Protein AF-A0A529NSW8-F1 (afdb_monomer)

Structure (mmCIF, N/CA/C/O backbone):
data_AF-A0A529NSW8-F1
#
_entry.id   AF-A0A529NSW8-F1
#
loop_
_atom_site.group_PDB
_atom_site.id
_atom_site.type_symbol
_atom_site.label_atom_id
_atom_site.label_alt_id
_atom_site.label_comp_id
_atom_site.label_asym_id
_atom_site.label_entity_id
_atom_site.label_seq_id
_atom_site.pdbx_PDB_ins_code
_atom_site.Cartn_x
_atom_site.Cartn_y
_atom_site.Cartn_z
_atom_site.occupancy
_atom_site.B_iso_or_equiv
_atom_site.auth_seq_id
_atom_site.auth_comp_id
_atom_site.auth_asym_id
_atom_site.auth_atom_id
_atom_site.pdbx_PDB_model_num
ATOM 1 N N . SER A 1 1 ? 50.554 3.401 -22.859 1.00 67.50 1 SER A N 1
ATOM 2 C CA . SER A 1 1 ? 49.250 4.038 -23.105 1.00 67.50 1 SER A CA 1
ATOM 3 C C . SER A 1 1 ? 48.224 3.257 -22.314 1.00 67.50 1 SER A C 1
ATOM 5 O O . SER A 1 1 ? 48.151 2.052 -22.521 1.00 67.50 1 SER A O 1
ATOM 7 N N . THR A 1 2 ? 47.546 3.874 -21.348 1.00 73.12 2 THR A N 1
ATOM 8 C CA . THR A 1 2 ? 46.488 3.205 -20.575 1.00 73.12 2 THR A CA 1
ATOM 9 C C . THR A 1 2 ? 45.179 3.415 -21.320 1.00 73.12 2 THR A C 1
ATOM 11 O O . THR A 1 2 ? 44.749 4.555 -21.478 1.00 73.12 2 THR A O 1
ATOM 14 N N . THR A 1 3 ? 44.577 2.341 -21.819 1.00 79.50 3 THR A N 1
ATOM 15 C CA . THR A 1 3 ? 43.261 2.395 -22.465 1.00 79.50 3 THR A CA 1
ATOM 16 C C . THR A 1 3 ? 42.195 2.459 -21.376 1.00 79.50 3 THR A C 1
ATOM 18 O O . THR A 1 3 ? 42.163 1.597 -20.501 1.00 79.50 3 THR A O 1
ATOM 21 N N . ILE A 1 4 ? 41.358 3.496 -21.403 1.00 85.56 4 ILE A N 1
ATOM 22 C CA . ILE A 1 4 ? 40.185 3.617 -20.532 1.00 85.56 4 ILE A CA 1
ATOM 23 C C . ILE A 1 4 ? 38.971 3.245 -21.378 1.00 85.56 4 ILE A C 1
ATOM 25 O O . ILE A 1 4 ? 38.699 3.903 -22.381 1.00 85.56 4 ILE A O 1
ATOM 29 N N . GLU A 1 5 ? 38.263 2.194 -20.978 1.00 83.88 5 GLU A N 1
ATOM 30 C CA . GLU A 1 5 ? 36.981 1.811 -21.566 1.00 83.88 5 GLU A CA 1
ATOM 31 C C . GLU A 1 5 ? 35.847 2.386 -20.711 1.00 83.88 5 GLU A C 1
ATOM 33 O O . GLU A 1 5 ? 35.840 2.235 -19.489 1.00 83.88 5 GLU A O 1
ATOM 38 N N . SER A 1 6 ? 34.906 3.073 -21.359 1.00 86.12 6 SER A N 1
ATOM 39 C CA . SER A 1 6 ? 33.742 3.688 -20.719 1.00 86.12 6 SER A CA 1
ATOM 40 C C . SER A 1 6 ? 32.475 3.134 -21.354 1.00 86.12 6 SER A C 1
ATOM 42 O O . SER A 1 6 ? 32.303 3.217 -22.569 1.00 86.12 6 SER A O 1
ATOM 44 N N . GLU A 1 7 ? 31.569 2.612 -20.533 1.00 83.25 7 GLU A N 1
ATOM 45 C CA . GLU A 1 7 ? 30.267 2.114 -20.974 1.00 83.25 7 GLU A CA 1
ATOM 46 C C . GLU A 1 7 ? 29.165 3.115 -20.602 1.00 83.25 7 GLU A C 1
ATOM 48 O O . GLU A 1 7 ? 29.164 3.678 -19.507 1.00 83.25 7 GLU A O 1
ATOM 53 N N . ILE A 1 8 ? 28.221 3.352 -21.517 1.00 85.94 8 ILE A N 1
ATOM 54 C CA . ILE A 1 8 ? 27.090 4.265 -21.310 1.00 85.94 8 ILE A CA 1
ATOM 55 C C . ILE A 1 8 ? 25.797 3.485 -21.528 1.00 85.94 8 ILE A C 1
ATOM 57 O O . ILE A 1 8 ? 25.582 2.915 -22.596 1.00 85.94 8 ILE A O 1
ATOM 61 N N . PHE A 1 9 ? 24.916 3.497 -20.528 1.00 85.81 9 PHE A N 1
ATOM 62 C CA . PHE A 1 9 ? 23.560 2.971 -20.651 1.00 85.81 9 PHE A CA 1
ATOM 63 C C . PHE A 1 9 ? 22.586 4.104 -20.992 1.00 85.81 9 PHE A C 1
ATOM 65 O O . PHE A 1 9 ? 22.434 5.053 -20.223 1.00 85.81 9 PHE A O 1
ATOM 72 N N . ALA A 1 10 ? 21.911 3.992 -22.135 1.00 86.88 10 ALA A N 1
ATOM 73 C CA . ALA A 1 10 ? 20.883 4.925 -22.587 1.00 86.88 10 ALA A CA 1
ATOM 74 C C . ALA A 1 10 ? 19.643 4.136 -23.027 1.00 86.88 10 ALA A C 1
ATOM 76 O O . ALA A 1 10 ? 19.504 3.769 -24.191 1.00 86.88 10 ALA A O 1
ATOM 77 N N . GLY A 1 11 ? 18.757 3.836 -22.078 1.00 84.81 11 GLY A N 1
ATOM 78 C CA . GLY A 1 11 ? 17.566 3.029 -22.326 1.00 84.81 11 GLY A CA 1
ATOM 79 C C . GLY A 1 11 ? 16.475 3.232 -21.281 1.00 84.81 11 GLY A C 1
ATOM 80 O O . GLY A 1 11 ? 16.665 3.921 -20.274 1.00 84.81 11 GLY A O 1
ATOM 81 N N . ALA A 1 12 ? 15.316 2.625 -21.536 1.00 84.12 12 ALA A N 1
ATOM 82 C CA . ALA A 1 12 ? 14.235 2.547 -20.565 1.00 84.12 12 ALA A CA 1
ATOM 83 C C . ALA A 1 12 ? 14.690 1.749 -19.332 1.00 84.12 12 ALA A C 1
ATOM 85 O O . ALA A 1 12 ? 15.459 0.793 -19.434 1.00 84.12 12 ALA A O 1
ATOM 86 N N . LYS A 1 13 ? 14.212 2.143 -18.149 1.00 84.19 13 LYS A N 1
ATOM 87 C CA . LYS A 1 13 ? 14.520 1.470 -16.880 1.00 84.19 13 LYS A CA 1
ATOM 88 C C . LYS A 1 13 ? 13.700 0.189 -16.695 1.00 84.19 13 LYS A C 1
ATOM 90 O O . LYS A 1 13 ? 12.923 0.067 -15.752 1.00 84.19 13 LYS A O 1
ATOM 95 N N . GLU A 1 14 ? 13.849 -0.748 -17.618 1.00 84.75 14 GLU A N 1
ATOM 96 C CA . GLU A 1 14 ? 13.222 -2.065 -17.545 1.00 84.75 14 GLU A CA 1
ATOM 97 C C . GLU A 1 14 ? 13.987 -2.965 -16.573 1.00 84.75 14 GLU A C 1
ATOM 99 O O . GLU A 1 14 ? 15.206 -3.117 -16.668 1.00 84.75 14 GLU A O 1
ATOM 104 N N . VAL A 1 15 ? 13.266 -3.580 -15.633 1.00 84.44 15 VAL A N 1
ATOM 105 C CA . VAL A 1 15 ? 13.864 -4.402 -14.569 1.00 84.44 15 VAL A CA 1
ATOM 106 C C . VAL A 1 15 ? 14.597 -5.617 -15.145 1.00 84.44 15 VAL A C 1
ATOM 108 O O . VAL A 1 15 ? 15.698 -5.937 -14.705 1.00 84.44 15 VAL A O 1
ATOM 111 N N . SER A 1 16 ? 14.004 -6.290 -16.133 1.00 82.88 16 SER A N 1
ATOM 112 C CA . SER A 1 16 ? 14.582 -7.461 -16.807 1.00 82.88 16 SER A CA 1
ATOM 113 C C . SER A 1 16 ? 15.903 -7.118 -17.503 1.00 82.88 16 SER A C 1
ATOM 115 O O . SER A 1 16 ? 16.904 -7.801 -17.289 1.00 82.88 16 SER A O 1
ATOM 117 N N . THR A 1 17 ? 15.914 -6.027 -18.267 1.00 85.38 17 THR A N 1
ATOM 118 C CA . THR A 1 17 ? 17.072 -5.525 -19.013 1.00 85.38 17 THR A CA 1
ATOM 119 C C . THR A 1 17 ? 18.196 -5.083 -18.073 1.00 85.38 17 THR A C 1
ATOM 121 O O . THR A 1 17 ? 19.341 -5.499 -18.243 1.00 85.38 17 THR A O 1
ATOM 124 N N . ILE A 1 18 ? 17.882 -4.308 -17.030 1.00 85.88 18 ILE A N 1
ATOM 125 C CA . ILE A 1 18 ? 18.867 -3.856 -16.034 1.00 85.88 18 ILE A CA 1
ATOM 126 C C . ILE A 1 18 ? 19.488 -5.051 -15.296 1.00 85.88 18 ILE A C 1
ATOM 128 O O . ILE A 1 18 ? 20.712 -5.149 -15.210 1.00 85.88 18 ILE A O 1
ATOM 132 N N . ASN A 1 19 ? 18.675 -6.004 -14.833 1.00 85.44 19 ASN A N 1
ATOM 133 C CA . ASN A 1 19 ? 19.186 -7.193 -14.145 1.00 85.44 19 ASN A CA 1
ATOM 134 C C . ASN A 1 19 ? 20.051 -8.081 -15.061 1.00 85.44 19 ASN A C 1
ATOM 136 O O . ASN A 1 19 ? 20.984 -8.726 -14.580 1.00 85.44 19 ASN A O 1
ATOM 140 N N . ALA A 1 20 ? 19.764 -8.121 -16.368 1.00 85.88 20 ALA A N 1
ATOM 141 C CA . ALA A 1 20 ? 20.598 -8.825 -17.341 1.00 85.88 20 ALA A CA 1
ATOM 142 C C . ALA A 1 20 ? 21.975 -8.157 -17.483 1.00 85.88 20 ALA A C 1
ATOM 144 O O . ALA A 1 20 ? 22.988 -8.835 -17.342 1.00 85.88 20 ALA A O 1
ATOM 145 N N . TYR A 1 21 ? 22.032 -6.829 -17.643 1.00 86.12 21 TYR A N 1
ATOM 146 C CA . TYR A 1 21 ? 23.304 -6.093 -17.698 1.00 86.12 21 TYR A CA 1
ATOM 147 C C . TYR A 1 21 ? 24.129 -6.226 -16.413 1.00 86.12 21 TYR A C 1
ATOM 149 O O . TYR A 1 21 ? 25.340 -6.424 -16.490 1.00 86.12 21 TYR A O 1
ATOM 157 N N . GLU A 1 22 ? 23.495 -6.167 -15.238 1.00 85.94 22 GLU A N 1
ATOM 158 C CA . GLU A 1 22 ? 24.170 -6.411 -13.955 1.00 85.94 22 GLU A CA 1
ATOM 159 C C . GLU A 1 22 ? 24.864 -7.774 -13.938 1.00 85.94 22 GLU A C 1
ATOM 161 O O . GLU A 1 22 ? 26.025 -7.884 -13.536 1.00 85.94 22 GLU A O 1
ATOM 166 N N . LYS A 1 23 ? 24.164 -8.811 -14.409 1.00 85.25 23 LYS A N 1
ATOM 167 C CA . LYS A 1 23 ? 24.668 -10.183 -14.419 1.00 85.25 23 LYS A CA 1
ATOM 168 C C . LYS A 1 23 ? 25.742 -10.406 -15.484 1.00 85.25 23 LYS A C 1
ATOM 170 O O . LYS A 1 23 ? 26.754 -11.029 -15.177 1.00 85.25 23 LYS A O 1
ATOM 175 N N . ASP A 1 24 ? 25.531 -9.895 -16.693 1.00 87.12 24 ASP A N 1
ATOM 176 C CA . ASP A 1 24 ? 26.392 -10.143 -17.854 1.00 87.12 24 ASP A CA 1
ATOM 177 C C . ASP A 1 24 ? 27.673 -9.301 -17.822 1.00 87.12 24 ASP A C 1
ATOM 179 O O . ASP A 1 24 ? 28.724 -9.746 -18.280 1.00 87.12 24 ASP A O 1
ATOM 183 N N . ARG A 1 25 ? 27.598 -8.077 -17.284 1.00 83.50 25 ARG A N 1
ATOM 184 C CA . ARG A 1 25 ? 28.724 -7.130 -17.207 1.00 83.50 25 ARG A CA 1
ATOM 185 C C . ARG A 1 25 ? 29.300 -6.988 -15.797 1.00 83.50 25 ARG A C 1
ATOM 187 O O . ARG A 1 25 ? 30.221 -6.203 -15.598 1.00 83.50 25 ARG A O 1
ATOM 194 N N . HIS A 1 26 ? 28.774 -7.734 -14.820 1.00 81.88 26 HIS A N 1
ATOM 195 C CA . HIS A 1 26 ? 29.174 -7.677 -13.407 1.00 81.88 26 HIS A CA 1
ATOM 196 C C . HIS A 1 26 ? 29.152 -6.253 -12.813 1.00 81.88 26 HIS A C 1
ATOM 198 O O . HIS A 1 26 ? 29.965 -5.904 -11.952 1.00 81.88 26 HIS A O 1
ATOM 204 N N . ILE A 1 27 ? 28.207 -5.420 -13.264 1.00 82.50 27 ILE A N 1
ATOM 205 C CA . ILE A 1 27 ? 28.054 -4.040 -12.789 1.00 82.50 27 ILE A CA 1
ATOM 206 C C . ILE A 1 27 ? 27.389 -4.076 -11.417 1.00 82.50 27 ILE A C 1
ATOM 208 O O . ILE A 1 27 ? 26.227 -4.442 -11.284 1.00 82.50 27 ILE A O 1
ATOM 212 N N . ARG A 1 28 ? 28.124 -3.684 -10.378 1.00 81.69 28 ARG A N 1
ATOM 213 C CA . ARG A 1 28 ? 27.643 -3.752 -8.995 1.00 81.69 28 ARG A CA 1
ATOM 214 C C . ARG A 1 28 ? 26.445 -2.816 -8.774 1.00 81.69 28 ARG A C 1
ATOM 216 O O . ARG A 1 28 ? 26.596 -1.610 -8.961 1.00 81.69 28 ARG A O 1
ATOM 223 N N . GLN A 1 29 ? 25.329 -3.344 -8.258 1.00 81.19 29 GLN A N 1
ATOM 224 C CA . GLN A 1 29 ? 24.153 -2.563 -7.832 1.00 81.19 29 GLN A CA 1
ATOM 225 C C . GLN A 1 29 ? 23.495 -1.770 -8.972 1.00 81.19 29 GLN A C 1
ATOM 227 O O . GLN A 1 29 ? 23.011 -0.651 -8.770 1.00 81.19 29 GLN A O 1
ATOM 232 N N . PHE A 1 30 ? 23.508 -2.320 -10.185 1.00 84.31 30 PHE A N 1
ATOM 233 C CA . PHE A 1 30 ? 22.882 -1.676 -11.340 1.00 84.31 30 PHE A CA 1
ATOM 234 C C . PHE A 1 30 ? 21.349 -1.634 -11.187 1.00 84.31 30 PHE A C 1
ATOM 236 O O . PHE A 1 30 ? 20.702 -0.683 -11.630 1.00 84.31 30 PHE A O 1
ATOM 243 N N . ASP A 1 31 ? 20.773 -2.593 -10.459 1.00 81.50 31 ASP A N 1
ATOM 244 C CA . ASP A 1 31 ? 19.370 -2.630 -10.037 1.00 81.50 31 ASP A CA 1
ATOM 245 C C . ASP A 1 31 ? 18.888 -1.390 -9.248 1.00 81.50 31 ASP A C 1
ATOM 247 O O . ASP A 1 31 ? 17.691 -1.075 -9.268 1.00 81.50 31 ASP A O 1
ATOM 251 N N . LEU A 1 32 ? 19.795 -0.663 -8.580 1.00 83.50 32 LEU A N 1
ATOM 252 C CA . LEU A 1 32 ? 19.497 0.578 -7.847 1.00 83.50 32 LEU A CA 1
ATOM 253 C C . LEU A 1 32 ? 19.250 1.785 -8.764 1.00 83.50 32 LEU A C 1
ATOM 255 O O . LEU A 1 32 ? 18.827 2.840 -8.285 1.00 83.50 32 LEU A O 1
ATOM 259 N N . LEU A 1 33 ? 19.457 1.650 -10.081 1.00 84.19 33 LEU A N 1
ATOM 260 C CA . LEU A 1 33 ? 19.008 2.651 -11.058 1.00 84.19 33 LEU A CA 1
ATOM 261 C C . LEU A 1 33 ? 17.486 2.845 -11.033 1.00 84.19 33 LEU A C 1
ATOM 263 O O . LEU A 1 33 ? 16.983 3.913 -11.417 1.00 84.19 33 LEU A O 1
ATOM 267 N N . ILE A 1 34 ? 16.760 1.816 -10.597 1.00 84.88 34 ILE A N 1
ATOM 268 C CA . ILE A 1 34 ? 15.327 1.860 -10.341 1.00 84.88 34 ILE A CA 1
ATOM 269 C C . ILE A 1 34 ? 15.119 2.268 -8.885 1.00 84.88 34 ILE A C 1
ATOM 271 O O . ILE A 1 34 ? 15.608 1.628 -7.957 1.00 84.88 34 ILE A O 1
ATOM 275 N N . ASP A 1 35 ? 14.362 3.341 -8.678 1.00 86.50 35 ASP A N 1
ATOM 276 C CA . ASP A 1 35 ? 14.006 3.780 -7.335 1.00 86.50 35 ASP A CA 1
ATOM 277 C C . ASP A 1 35 ? 12.908 2.871 -6.763 1.00 86.50 35 ASP A C 1
ATOM 279 O O . ASP A 1 35 ? 11.717 3.073 -6.998 1.00 86.50 35 ASP A O 1
ATOM 283 N N . TRP A 1 36 ? 13.316 1.861 -5.995 1.00 82.94 36 TRP A N 1
ATOM 284 C CA . TRP A 1 36 ? 12.421 0.914 -5.316 1.00 82.94 36 TRP A CA 1
ATOM 285 C C . TRP A 1 36 ? 11.732 1.497 -4.065 1.00 82.94 36 TRP A C 1
ATOM 287 O O . TRP A 1 36 ? 10.861 0.844 -3.475 1.00 82.94 36 TRP A O 1
ATOM 297 N N . GLY A 1 37 ? 12.093 2.721 -3.664 1.00 86.69 37 GLY A N 1
ATOM 298 C CA . GLY A 1 37 ? 11.621 3.382 -2.450 1.00 86.69 37 GLY A CA 1
ATOM 299 C C . GLY A 1 37 ? 12.181 2.790 -1.151 1.00 86.69 37 GLY A C 1
ATOM 300 O O . GLY A 1 37 ? 12.961 1.839 -1.140 1.00 86.69 37 GLY A O 1
ATOM 301 N N . TRP A 1 38 ? 11.748 3.348 -0.015 1.00 86.00 38 TRP A N 1
ATOM 302 C CA . TRP A 1 38 ? 12.171 2.895 1.320 1.00 86.00 38 TRP A CA 1
ATOM 303 C C . TRP A 1 38 ? 11.783 1.442 1.625 1.00 86.00 38 TRP A C 1
ATOM 305 O O . TRP A 1 38 ? 12.518 0.734 2.309 1.00 86.00 38 TRP A O 1
ATOM 315 N N . PHE A 1 39 ? 10.655 0.973 1.089 1.00 89.06 39 PHE A N 1
ATOM 316 C CA . PHE A 1 39 ? 10.139 -0.381 1.308 1.00 89.06 39 PHE A CA 1
ATOM 317 C C . PHE A 1 39 ? 10.590 -1.367 0.221 1.00 89.06 39 PHE A C 1
ATOM 319 O O . PHE A 1 39 ? 9.820 -2.239 -0.178 1.00 89.06 39 PHE A O 1
ATOM 326 N N . TYR A 1 40 ? 11.833 -1.252 -0.267 1.00 86.94 40 TYR A N 1
ATOM 327 C CA . TYR A 1 40 ? 12.353 -2.073 -1.372 1.00 86.94 40 TYR A CA 1
ATOM 328 C C . TYR A 1 40 ? 12.184 -3.587 -1.146 1.00 86.94 40 TYR A C 1
ATOM 330 O O . TYR A 1 40 ? 11.959 -4.333 -2.097 1.00 86.94 40 TYR A O 1
ATOM 338 N N . PHE A 1 41 ? 12.241 -4.036 0.111 1.00 89.44 41 PHE A N 1
ATOM 339 C CA . PHE A 1 41 ? 12.061 -5.432 0.514 1.00 89.44 41 PHE A CA 1
ATOM 340 C C . PHE A 1 41 ? 10.628 -5.954 0.315 1.00 89.44 41 PHE A C 1
ATOM 342 O O . PHE A 1 41 ? 10.441 -7.161 0.226 1.00 89.44 41 PHE A O 1
ATOM 349 N N . ILE A 1 42 ? 9.627 -5.071 0.221 1.00 90.56 42 ILE A N 1
ATOM 350 C CA . ILE A 1 42 ? 8.241 -5.405 -0.155 1.00 90.56 42 ILE A CA 1
ATOM 351 C C . ILE A 1 42 ? 8.029 -5.116 -1.643 1.00 90.56 42 ILE A C 1
ATOM 353 O O . ILE A 1 42 ? 7.452 -5.935 -2.356 1.00 90.56 42 ILE A O 1
ATOM 357 N N . THR A 1 43 ? 8.528 -3.975 -2.127 1.00 90.12 43 THR A N 1
ATOM 358 C CA . THR A 1 43 ? 8.352 -3.517 -3.512 1.00 90.12 43 THR A CA 1
ATOM 359 C C . THR A 1 43 ? 8.931 -4.514 -4.521 1.00 90.12 43 THR A C 1
ATOM 361 O O . THR A 1 43 ? 8.260 -4.834 -5.499 1.00 90.12 43 THR A O 1
ATOM 364 N N . LYS A 1 44 ? 10.133 -5.062 -4.282 1.00 89.06 44 LYS A N 1
ATOM 365 C CA . LYS A 1 44 ? 10.771 -6.027 -5.197 1.00 89.06 44 LYS A CA 1
ATOM 366 C C . LYS A 1 44 ? 9.995 -7.353 -5.308 1.00 89.06 44 LYS A C 1
ATOM 368 O O . LYS A 1 44 ? 9.675 -7.732 -6.434 1.00 89.06 44 LYS A O 1
ATOM 373 N N . PRO A 1 45 ? 9.629 -8.048 -4.207 1.00 91.44 45 PRO A N 1
ATOM 374 C CA . PRO A 1 45 ? 8.771 -9.233 -4.295 1.00 91.44 45 PRO A CA 1
ATOM 375 C C . PRO A 1 45 ? 7.403 -8.952 -4.917 1.00 91.44 45 PRO A C 1
ATOM 377 O O . PRO A 1 45 ? 6.896 -9.780 -5.668 1.00 91.44 45 PRO A O 1
ATOM 380 N N . MET A 1 46 ? 6.816 -7.785 -4.633 1.00 90.69 46 MET A N 1
ATOM 381 C CA . MET A 1 46 ? 5.537 -7.380 -5.218 1.00 90.69 46 MET A CA 1
ATOM 382 C C . MET A 1 46 ? 5.639 -7.221 -6.739 1.00 90.69 46 MET A C 1
ATOM 384 O O . MET A 1 46 ? 4.790 -7.734 -7.462 1.00 90.69 46 MET A O 1
ATOM 388 N N . PHE A 1 47 ? 6.694 -6.559 -7.226 1.00 90.12 47 PHE A N 1
ATOM 389 C CA . PHE A 1 47 ? 6.974 -6.445 -8.657 1.00 90.12 47 PHE A CA 1
ATOM 390 C C . PHE A 1 47 ? 7.140 -7.823 -9.297 1.00 90.12 47 PHE A C 1
ATOM 392 O O . PHE A 1 47 ? 6.477 -8.118 -10.285 1.00 90.12 47 PHE A O 1
ATOM 399 N N . TRP A 1 48 ? 7.969 -8.684 -8.702 1.00 89.81 48 TRP A N 1
ATOM 400 C CA . TRP A 1 48 ? 8.191 -10.039 -9.208 1.00 89.81 48 TRP A CA 1
ATOM 401 C C . TRP A 1 48 ? 6.888 -10.846 -9.303 1.00 89.81 48 TRP A C 1
ATOM 403 O O . TRP A 1 48 ? 6.664 -11.548 -10.291 1.00 89.81 48 TRP A O 1
ATOM 413 N N . LEU A 1 49 ? 6.004 -10.719 -8.309 1.00 91.75 49 LEU A N 1
ATOM 414 C CA . LEU A 1 49 ? 4.698 -11.372 -8.308 1.00 91.75 49 LEU A CA 1
ATOM 415 C C . LEU A 1 49 ? 3.801 -10.848 -9.439 1.00 91.75 49 LEU A C 1
ATOM 417 O O . LEU A 1 49 ? 3.227 -11.648 -10.175 1.00 91.75 49 LEU A O 1
ATOM 421 N N . ILE A 1 50 ? 3.709 -9.526 -9.604 1.00 90.12 50 ILE A N 1
ATOM 422 C CA . ILE A 1 50 ? 2.894 -8.902 -10.657 1.00 90.12 50 ILE A CA 1
ATOM 423 C C . ILE A 1 50 ? 3.424 -9.268 -12.047 1.00 90.12 50 ILE A C 1
ATOM 425 O O . ILE A 1 50 ? 2.634 -9.678 -12.889 1.00 90.12 50 ILE A O 1
ATOM 429 N N . ASP A 1 51 ? 4.736 -9.181 -12.275 1.00 89.56 51 ASP A N 1
ATOM 430 C CA . ASP A 1 51 ? 5.386 -9.554 -13.540 1.00 89.56 51 ASP A CA 1
ATOM 431 C C . ASP A 1 51 ? 5.151 -11.037 -13.881 1.00 89.56 51 ASP A C 1
ATOM 433 O O . ASP A 1 51 ? 4.787 -11.385 -15.004 1.00 89.56 51 ASP A O 1
ATOM 437 N N . THR A 1 52 ? 5.254 -11.927 -12.889 1.00 90.62 52 THR A N 1
ATOM 438 C CA . THR A 1 52 ? 4.984 -13.362 -13.081 1.00 90.62 52 THR A CA 1
ATOM 439 C C . THR A 1 52 ? 3.519 -13.622 -13.436 1.00 90.62 52 THR A C 1
ATOM 441 O O . THR A 1 52 ? 3.225 -14.388 -14.356 1.00 90.62 52 THR A O 1
ATOM 444 N N . LEU A 1 53 ? 2.583 -12.975 -12.737 1.00 91.12 53 LEU A N 1
ATOM 445 C CA . LEU A 1 53 ? 1.152 -13.103 -13.025 1.00 91.12 53 LEU A CA 1
ATOM 446 C C . LEU A 1 53 ? 0.788 -12.461 -14.366 1.00 91.12 53 LEU A C 1
ATOM 448 O O . LEU A 1 53 ? -0.067 -12.981 -15.079 1.00 91.12 53 LEU A O 1
ATOM 452 N N . TYR A 1 54 ? 1.455 -11.375 -14.747 1.00 89.12 54 TYR A N 1
ATOM 453 C CA . TYR A 1 54 ? 1.289 -10.756 -16.054 1.00 89.12 54 TYR A CA 1
ATOM 454 C C . TYR A 1 54 ? 1.748 -11.691 -17.174 1.00 89.12 54 TYR A C 1
ATOM 456 O O . TYR A 1 54 ? 0.992 -11.910 -18.115 1.00 89.12 54 TYR A O 1
ATOM 464 N N . LYS A 1 55 ? 2.913 -12.335 -17.039 1.00 88.56 55 LYS A N 1
ATOM 465 C CA . LYS A 1 55 ? 3.384 -13.358 -17.992 1.00 88.56 55 LYS A CA 1
ATOM 466 C C . LYS A 1 55 ? 2.423 -14.542 -18.122 1.00 88.56 55 LYS A C 1
ATOM 468 O O . LYS A 1 55 ? 2.388 -15.179 -19.169 1.00 88.56 55 LYS A O 1
ATOM 473 N N . PHE A 1 56 ? 1.644 -14.828 -17.078 1.00 90.06 56 PHE A N 1
ATOM 474 C CA . PHE A 1 56 ? 0.637 -15.887 -17.084 1.00 90.06 56 PHE A CA 1
ATOM 475 C C . PHE A 1 56 ? -0.699 -15.455 -17.716 1.00 90.06 56 PHE A C 1
ATOM 477 O O . PHE A 1 56 ? -1.257 -16.193 -18.524 1.00 90.06 56 PHE A O 1
ATOM 484 N N . PHE A 1 57 ? -1.224 -14.275 -17.366 1.00 88.19 57 PHE A N 1
ATOM 485 C CA . PHE A 1 57 ? -2.542 -13.806 -17.824 1.00 88.19 57 PHE A CA 1
ATOM 486 C C . PHE A 1 57 ? -2.510 -12.962 -19.105 1.00 88.19 57 PHE A C 1
ATOM 488 O O . PHE A 1 57 ? -3.538 -12.819 -19.762 1.00 88.19 57 PHE A O 1
ATOM 495 N N . GLY A 1 58 ? -1.379 -12.333 -19.426 1.00 85.25 58 GLY A N 1
ATOM 496 C CA . GLY A 1 58 ? -1.242 -11.358 -20.513 1.00 85.25 58 GLY A CA 1
ATOM 497 C C . GLY A 1 58 ? -1.970 -10.026 -20.282 1.00 85.25 58 GLY A C 1
ATOM 498 O O . GLY A 1 58 ? -2.024 -9.195 -21.183 1.00 85.25 58 GLY A O 1
ATOM 499 N N . ASN A 1 59 ? -2.550 -9.802 -19.096 1.00 85.50 59 ASN A N 1
ATOM 500 C CA . ASN A 1 59 ? -3.268 -8.574 -18.753 1.00 85.50 59 ASN A CA 1
ATOM 501 C C . ASN A 1 59 ? -2.850 -8.076 -17.365 1.00 85.50 59 ASN A C 1
ATOM 503 O O . ASN A 1 59 ? -3.004 -8.776 -16.360 1.00 85.50 59 ASN A O 1
ATOM 507 N N . PHE A 1 60 ? -2.351 -6.842 -17.310 1.00 84.56 60 PHE A N 1
ATOM 508 C CA . PHE A 1 60 ? -1.843 -6.250 -16.078 1.00 84.56 60 PHE A CA 1
ATOM 509 C C . PHE A 1 60 ? -2.915 -6.051 -15.010 1.00 84.56 60 PHE A C 1
ATOM 511 O O . PHE A 1 60 ? -2.636 -6.258 -13.834 1.00 84.56 60 PHE A O 1
ATOM 518 N N . GLY A 1 61 ? -4.150 -5.705 -15.369 1.00 83.31 61 GLY A N 1
ATOM 519 C CA . GLY A 1 61 ? -5.186 -5.531 -14.356 1.00 83.31 61 GLY A CA 1
ATOM 520 C C . GLY A 1 61 ? -5.655 -6.856 -13.756 1.00 83.31 61 GLY A C 1
ATOM 521 O O . GLY A 1 61 ? -5.891 -6.917 -12.551 1.00 83.31 61 GLY A O 1
ATOM 522 N N . LEU A 1 62 ? -5.674 -7.950 -14.531 1.00 87.69 62 LEU A N 1
ATOM 523 C CA . LEU A 1 62 ? -5.867 -9.294 -13.964 1.00 87.69 62 LEU A CA 1
ATOM 524 C C . LEU A 1 62 ? -4.707 -9.689 -13.042 1.00 87.69 62 LEU A C 1
ATOM 526 O O . LEU A 1 62 ? -4.945 -10.242 -11.968 1.00 87.69 62 LEU A O 1
ATOM 530 N N . ALA A 1 63 ? -3.469 -9.352 -13.413 1.00 90.06 63 ALA A N 1
ATOM 531 C CA . ALA A 1 63 ? -2.300 -9.584 -12.569 1.00 90.06 63 ALA A CA 1
ATOM 532 C C . ALA A 1 63 ? -2.376 -8.799 -11.245 1.00 90.06 63 ALA A C 1
ATOM 534 O O . ALA A 1 63 ? -2.107 -9.367 -10.183 1.00 90.06 63 ALA A O 1
ATOM 535 N N . ILE A 1 64 ? -2.809 -7.531 -11.274 1.00 88.31 64 ILE A N 1
ATOM 536 C CA . ILE A 1 64 ? -3.039 -6.725 -10.064 1.00 88.31 64 ILE A CA 1
ATOM 537 C C . ILE A 1 64 ? -4.146 -7.354 -9.212 1.00 88.31 64 ILE A C 1
ATOM 539 O O . ILE A 1 64 ? -3.936 -7.572 -8.020 1.00 88.31 64 ILE A O 1
ATOM 543 N N . LEU A 1 65 ? -5.304 -7.691 -9.791 1.00 89.38 65 LEU A N 1
ATOM 544 C CA . LEU A 1 65 ? -6.406 -8.309 -9.045 1.00 89.38 65 LEU A CA 1
ATOM 545 C C . LEU A 1 65 ? -5.968 -9.619 -8.381 1.00 89.38 65 LEU A C 1
ATOM 547 O O . LEU A 1 65 ? -6.160 -9.788 -7.175 1.00 89.38 65 LEU A O 1
ATOM 551 N N . ALA A 1 66 ? -5.299 -10.503 -9.120 1.00 92.31 66 ALA A N 1
ATOM 552 C CA . ALA A 1 66 ? -4.753 -11.741 -8.573 1.00 92.31 66 ALA A CA 1
ATOM 553 C C . ALA A 1 66 ? -3.737 -11.468 -7.448 1.00 92.31 66 ALA A C 1
ATOM 555 O O . ALA A 1 66 ? -3.814 -12.085 -6.383 1.00 92.31 66 ALA A O 1
ATOM 556 N N . THR A 1 67 ? -2.856 -10.480 -7.626 1.00 91.81 67 THR A N 1
ATOM 557 C CA . THR A 1 67 ? -1.912 -10.039 -6.588 1.00 91.81 67 THR A CA 1
ATOM 558 C C . THR A 1 67 ? -2.647 -9.584 -5.329 1.00 91.81 67 THR A C 1
ATOM 560 O O . THR A 1 67 ? -2.288 -10.000 -4.228 1.00 91.81 67 THR A O 1
ATOM 563 N N . THR A 1 68 ? -3.716 -8.791 -5.456 1.00 91.50 68 THR A N 1
ATOM 564 C CA . THR A 1 68 ? -4.489 -8.337 -4.288 1.00 91.50 68 THR A CA 1
ATOM 565 C C . THR A 1 68 ? -5.140 -9.493 -3.531 1.00 91.50 68 THR A C 1
ATOM 567 O O . THR A 1 68 ? -5.144 -9.476 -2.300 1.00 91.50 68 THR A O 1
ATOM 570 N N . VAL A 1 69 ? -5.640 -10.517 -4.232 1.00 92.75 69 VAL A N 1
ATOM 571 C CA . VAL A 1 69 ? -6.217 -11.717 -3.609 1.00 92.75 69 VAL A CA 1
ATOM 572 C C . VAL A 1 69 ? -5.145 -12.497 -2.850 1.00 92.75 69 VAL A C 1
ATOM 574 O O . VAL A 1 69 ? -5.366 -12.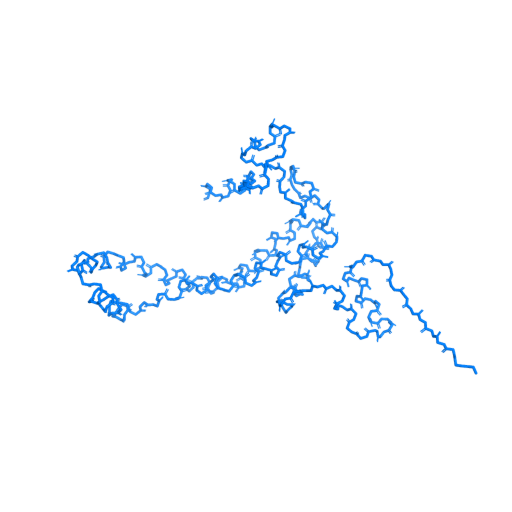851 -1.693 1.00 92.75 69 VAL A O 1
ATOM 577 N N . ILE A 1 70 ? -3.970 -12.704 -3.451 1.00 92.94 70 ILE A N 1
ATOM 578 C CA . ILE A 1 70 ? -2.840 -13.403 -2.816 1.00 92.94 70 ILE A CA 1
ATOM 579 C C . ILE A 1 70 ? -2.381 -12.656 -1.562 1.00 92.94 70 ILE A C 1
ATOM 581 O O . ILE A 1 70 ? -2.258 -13.245 -0.488 1.00 92.94 70 ILE A O 1
ATOM 585 N N . VAL A 1 71 ? -2.183 -11.343 -1.670 1.00 90.94 71 VAL A N 1
ATOM 586 C CA . VAL A 1 71 ? -1.762 -10.497 -0.549 1.00 90.94 71 VAL A CA 1
ATOM 587 C C . VAL A 1 71 ? -2.806 -10.529 0.571 1.00 90.94 71 VAL A C 1
ATOM 589 O O . VAL A 1 71 ? -2.458 -10.746 1.732 1.00 90.94 71 VAL A O 1
ATOM 592 N N . LYS A 1 72 ? -4.099 -10.396 0.244 1.00 88.62 72 LYS A N 1
ATOM 593 C CA . LYS A 1 72 ? -5.180 -10.519 1.234 1.00 88.62 72 LYS A CA 1
ATOM 594 C C . LYS A 1 72 ? -5.232 -11.904 1.872 1.00 88.62 72 LYS A C 1
ATOM 596 O O . LYS A 1 72 ? -5.496 -11.979 3.066 1.00 88.62 72 LYS A O 1
ATOM 601 N N . ALA A 1 73 ? -4.963 -12.974 1.127 1.00 92.06 73 ALA A N 1
ATOM 602 C CA . ALA A 1 73 ? -4.913 -14.330 1.667 1.00 92.06 73 ALA A CA 1
ATOM 603 C C . ALA A 1 73 ? -3.760 -14.499 2.671 1.00 92.06 73 ALA A C 1
ATOM 605 O O . ALA A 1 73 ? -3.966 -15.051 3.751 1.00 92.06 73 ALA A O 1
ATOM 606 N N . ILE A 1 74 ? -2.578 -13.949 2.374 1.00 90.81 74 ILE A N 1
ATOM 607 C CA . ILE A 1 74 ? -1.426 -13.949 3.293 1.00 90.81 74 ILE A CA 1
ATOM 608 C C . ILE A 1 74 ? -1.751 -13.172 4.578 1.00 90.81 74 ILE A C 1
ATOM 610 O O . ILE A 1 74 ? -1.426 -13.619 5.679 1.00 90.81 74 ILE A O 1
ATOM 614 N N . PHE A 1 75 ? -2.434 -12.031 4.459 1.00 88.75 75 PHE A N 1
ATOM 615 C CA . PHE A 1 75 ? -2.832 -11.215 5.611 1.00 88.75 75 PHE A CA 1
ATOM 616 C C . PHE A 1 75 ? -4.138 -11.658 6.280 1.00 88.75 75 PHE A C 1
ATOM 618 O O . PHE A 1 75 ? -4.469 -11.150 7.352 1.00 88.75 75 PHE A O 1
ATOM 625 N N . PHE A 1 76 ? -4.857 -12.631 5.720 1.00 90.19 76 PHE A N 1
ATOM 626 C CA . PHE A 1 76 ? -6.130 -13.127 6.239 1.00 90.19 76 PHE A CA 1
ATOM 627 C C . PHE A 1 76 ? -6.091 -13.560 7.714 1.00 90.19 76 PHE A C 1
ATOM 629 O O . PHE A 1 76 ? -6.953 -13.107 8.471 1.00 90.19 76 PHE A O 1
ATOM 636 N N . PRO A 1 77 ? -5.118 -14.365 8.195 1.00 88.44 77 PRO A N 1
ATOM 637 C CA . PRO A 1 77 ? -5.085 -14.750 9.607 1.00 88.44 77 PRO A CA 1
ATOM 638 C C . PRO A 1 77 ? -4.903 -13.544 10.538 1.00 88.44 77 PRO A C 1
ATOM 640 O O . PRO A 1 77 ? -5.471 -13.512 11.633 1.00 88.44 77 PRO A O 1
ATOM 643 N N . LEU A 1 78 ? -4.137 -12.538 10.107 1.00 86.31 78 LEU A N 1
ATOM 644 C CA . LEU A 1 78 ? -3.943 -11.303 10.862 1.00 86.31 78 LEU A CA 1
ATOM 645 C C . LEU A 1 78 ? -5.215 -10.446 10.856 1.00 86.31 78 LEU A C 1
ATOM 647 O O . LEU A 1 78 ? -5.646 -9.976 11.912 1.00 86.31 78 LEU A O 1
ATOM 651 N N . ALA A 1 79 ? -5.839 -10.291 9.688 1.00 85.94 79 ALA A N 1
ATOM 652 C CA . ALA A 1 79 ? -7.093 -9.569 9.525 1.00 85.94 79 ALA A CA 1
ATOM 653 C C . ALA A 1 79 ? -8.202 -10.195 10.381 1.00 85.94 79 ALA A C 1
ATOM 655 O O . ALA A 1 79 ? -8.863 -9.481 11.129 1.00 85.94 79 ALA A O 1
ATOM 656 N N . ASN A 1 80 ? -8.344 -11.524 10.371 1.00 88.06 80 ASN A N 1
ATOM 657 C CA . ASN A 1 80 ? -9.331 -12.245 11.177 1.00 88.06 80 ASN A CA 1
ATOM 658 C C . ASN A 1 80 ? -9.168 -11.981 12.687 1.00 88.06 80 ASN A C 1
ATOM 660 O O . ASN A 1 80 ? -10.144 -11.700 13.383 1.00 88.06 80 ASN A O 1
ATOM 664 N N . LYS A 1 81 ? -7.928 -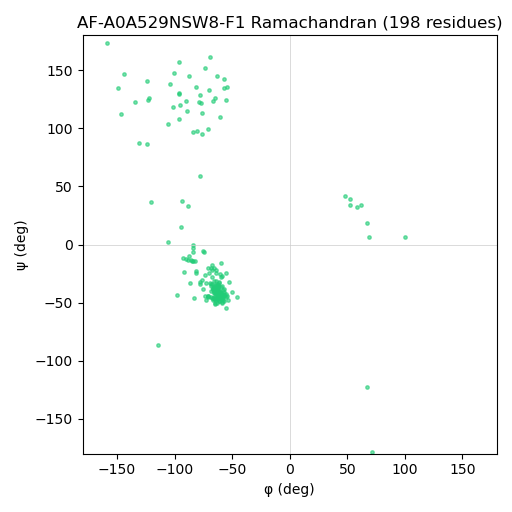11.982 13.198 1.00 86.06 81 LYS A N 1
ATOM 665 C CA . LYS A 1 81 ? -7.649 -11.617 14.600 1.00 86.06 81 LYS A CA 1
ATOM 666 C C . LYS A 1 81 ? -8.069 -10.179 14.916 1.00 86.06 81 LYS A C 1
ATOM 668 O O . LYS A 1 81 ? -8.645 -9.930 15.975 1.00 86.06 81 LYS A O 1
ATOM 673 N N . SER A 1 82 ? -7.809 -9.239 14.008 1.00 85.69 82 SER A N 1
ATOM 674 C CA . SER A 1 82 ? -8.228 -7.848 14.200 1.00 85.69 82 SER A CA 1
ATOM 675 C C . SER A 1 82 ? -9.750 -7.687 14.137 1.00 85.69 82 SER A C 1
ATOM 677 O O . SER A 1 82 ? -10.324 -7.006 14.988 1.00 85.69 82 SER A O 1
ATOM 679 N N . TYR A 1 83 ? -10.428 -8.389 13.223 1.00 85.75 83 TYR A N 1
ATOM 680 C CA . TYR A 1 83 ? -11.891 -8.430 13.158 1.00 85.75 83 TYR A CA 1
ATOM 681 C C . TYR A 1 83 ? -12.515 -8.960 14.451 1.00 85.75 83 TYR A C 1
ATOM 683 O O . TYR A 1 83 ? -13.454 -8.351 14.962 1.00 85.75 83 TYR A O 1
ATOM 691 N N . ALA A 1 84 ? -11.962 -10.027 15.035 1.00 87.06 84 ALA A N 1
ATOM 692 C CA . ALA A 1 84 ? -12.414 -10.531 16.331 1.00 87.06 84 ALA A CA 1
ATOM 693 C C . ALA A 1 84 ? -12.267 -9.475 17.446 1.00 87.06 84 ALA A C 1
ATOM 695 O O . ALA A 1 84 ? -13.187 -9.278 18.245 1.00 87.06 84 ALA A O 1
ATOM 696 N N . SER A 1 85 ? -11.150 -8.739 17.472 1.00 85.56 85 SER A N 1
ATOM 697 C CA . SER A 1 85 ? -10.943 -7.647 18.432 1.00 85.56 85 SER A CA 1
ATOM 698 C C . SER A 1 85 ? -11.938 -6.497 18.234 1.00 85.56 85 SER A C 1
ATOM 700 O O . SER A 1 85 ? -12.468 -5.967 19.211 1.00 85.56 85 SER A O 1
ATOM 702 N N . MET A 1 86 ? -12.231 -6.125 16.985 1.00 86.06 86 MET A N 1
ATOM 703 C CA . MET A 1 86 ? -13.217 -5.086 16.666 1.00 86.06 86 MET A CA 1
ATOM 704 C C . MET A 1 86 ? -14.644 -5.510 17.033 1.00 86.06 86 MET A C 1
ATOM 706 O O . MET A 1 86 ? -15.409 -4.703 17.561 1.00 86.06 86 MET A O 1
ATOM 710 N N . ALA A 1 87 ? -14.998 -6.781 16.831 1.00 88.06 87 ALA A N 1
ATOM 711 C CA . ALA A 1 87 ? -16.292 -7.316 17.245 1.00 88.06 87 ALA A CA 1
ATOM 712 C C . ALA A 1 87 ? -16.477 -7.249 18.771 1.00 88.06 87 ALA A C 1
ATOM 714 O O . ALA A 1 87 ? -17.547 -6.866 19.244 1.00 88.06 87 ALA A O 1
ATOM 715 N N . ASN A 1 88 ? -15.434 -7.557 19.548 1.00 86.81 88 ASN A N 1
ATOM 716 C CA . ASN A 1 88 ? -15.471 -7.410 21.006 1.00 86.81 88 ASN A CA 1
ATOM 717 C C . ASN A 1 88 ? -15.566 -5.939 21.435 1.00 86.81 88 ASN A C 1
ATOM 719 O O . ASN A 1 88 ? -16.333 -5.626 22.342 1.00 86.81 88 ASN A O 1
ATOM 723 N N . MET A 1 89 ? -14.887 -5.026 20.731 1.00 86.94 89 MET A N 1
ATOM 724 C CA . MET A 1 89 ? -15.025 -3.585 20.968 1.00 86.94 89 MET A CA 1
ATOM 725 C C . MET A 1 89 ? -16.465 -3.096 20.737 1.00 86.94 89 MET A C 1
ATOM 727 O O . MET A 1 89 ? -17.001 -2.320 21.525 1.00 86.94 89 MET A O 1
ATOM 731 N N . LYS A 1 90 ? -17.138 -3.599 19.695 1.00 88.44 90 LYS A N 1
ATOM 732 C CA . LYS A 1 90 ? -18.543 -3.266 19.417 1.00 88.44 90 LYS A CA 1
ATOM 733 C C . LYS A 1 90 ? -19.488 -3.734 20.533 1.00 88.44 90 LYS A C 1
ATOM 735 O O . LYS A 1 90 ? -20.454 -3.042 20.832 1.00 88.44 90 LYS A O 1
ATOM 740 N N . LYS A 1 91 ? -19.200 -4.867 21.187 1.00 88.75 91 LYS A N 1
ATOM 741 C CA . LYS A 1 91 ? -20.000 -5.372 22.322 1.00 88.75 91 LYS A CA 1
ATOM 742 C C . LYS A 1 91 ? -19.902 -4.488 23.566 1.00 88.75 91 LYS A C 1
ATOM 744 O O . LYS A 1 91 ? -20.883 -4.372 24.292 1.00 88.75 91 LYS A O 1
ATOM 749 N N . VAL A 1 92 ? -18.745 -3.871 23.816 1.00 89.88 92 VAL A N 1
ATOM 750 C CA . VAL A 1 92 ? -18.546 -2.979 24.977 1.00 89.88 92 VAL A CA 1
ATOM 751 C C . VAL A 1 92 ? -18.939 -1.530 24.708 1.00 89.88 92 VAL A C 1
ATOM 753 O O . VAL A 1 92 ? -19.057 -0.754 25.650 1.00 89.88 92 VAL A O 1
ATOM 756 N N . GLN A 1 93 ? -19.208 -1.168 23.452 1.00 89.75 93 GLN A N 1
ATOM 757 C CA . GLN A 1 93 ? -19.675 0.158 23.050 1.00 89.75 93 GLN A CA 1
ATOM 758 C C . GLN A 1 93 ? -20.816 0.736 23.918 1.00 89.75 93 GLN A C 1
ATOM 760 O O . GLN A 1 93 ? -20.682 1.894 24.309 1.00 89.75 93 GLN A O 1
ATOM 765 N N . PRO A 1 94 ? -21.886 -0.001 24.293 1.00 92.75 94 PRO A N 1
ATOM 766 C CA . PRO A 1 94 ? -22.913 0.531 25.197 1.00 92.75 94 PRO A CA 1
ATOM 767 C C . PRO A 1 94 ? -22.353 0.916 26.574 1.00 92.75 94 PRO A C 1
ATOM 769 O O . PRO A 1 94 ? -22.587 2.029 27.033 1.00 92.75 94 PRO A O 1
ATOM 772 N N . LYS A 1 95 ? -21.511 0.071 27.186 1.00 90.25 95 LYS A N 1
ATOM 773 C CA . LYS A 1 95 ? -20.848 0.380 28.468 1.00 90.25 95 LYS A CA 1
ATOM 774 C C . LYS A 1 95 ? -19.925 1.597 28.354 1.00 90.25 95 LYS A C 1
ATOM 776 O O . LYS A 1 95 ? -19.802 2.385 29.287 1.00 90.25 95 LYS A O 1
ATOM 781 N N . MET A 1 96 ? -19.279 1.778 27.200 1.00 89.94 96 MET A N 1
ATOM 782 C CA . MET A 1 96 ? -18.470 2.970 26.938 1.00 89.94 96 MET A CA 1
ATOM 783 C C . MET A 1 96 ? -19.325 4.243 26.892 1.00 89.94 96 MET A C 1
ATOM 785 O O . MET A 1 96 ? -18.862 5.293 27.336 1.00 89.94 96 MET A O 1
ATOM 789 N N . VAL A 1 97 ? -20.547 4.168 26.353 1.00 93.12 97 VAL A N 1
ATOM 790 C CA . VAL A 1 97 ? -21.495 5.293 26.335 1.00 93.12 97 VAL A CA 1
ATOM 791 C C . VAL A 1 97 ? -21.975 5.607 27.751 1.00 93.12 97 VAL A C 1
ATOM 793 O O . VAL A 1 97 ? -21.886 6.761 28.155 1.00 93.12 97 VAL A O 1
ATOM 796 N N . GLU A 1 98 ? -22.330 4.598 28.548 1.00 93.31 98 GLU A N 1
ATOM 797 C CA . GLU A 1 98 ? -22.712 4.787 29.958 1.00 93.31 98 GLU A CA 1
ATOM 798 C C . GLU A 1 98 ? -21.604 5.473 30.778 1.00 93.31 98 GLU A C 1
ATOM 800 O O . GLU A 1 98 ? -21.868 6.408 31.533 1.00 93.31 98 GLU A O 1
ATOM 805 N N . ILE A 1 99 ? -20.336 5.067 30.605 1.00 90.94 99 ILE A N 1
ATOM 806 C CA . ILE A 1 99 ? -19.190 5.732 31.255 1.00 90.94 99 ILE A CA 1
ATOM 807 C C . ILE A 1 99 ? -19.067 7.186 30.786 1.00 90.94 99 ILE A C 1
ATOM 809 O O . ILE A 1 99 ? -18.738 8.068 31.583 1.00 90.94 99 ILE A O 1
ATOM 813 N N . ARG A 1 100 ? -19.311 7.447 29.495 1.00 89.88 100 ARG A N 1
ATOM 814 C CA . ARG A 1 100 ? -19.239 8.802 28.943 1.00 89.88 100 ARG A CA 1
ATOM 815 C C . ARG A 1 100 ? -20.319 9.715 29.508 1.00 89.88 100 ARG A C 1
ATOM 817 O O . ARG A 1 100 ? -19.996 10.863 29.791 1.00 89.88 100 ARG A O 1
ATOM 824 N N . GLU A 1 101 ? -21.533 9.206 29.693 1.00 92.75 101 GLU A N 1
ATOM 825 C CA . GLU A 1 101 ? -22.652 9.937 30.296 1.00 92.75 101 GLU A CA 1
ATOM 826 C C . GLU A 1 101 ? -22.438 10.154 31.799 1.00 92.75 101 GLU A C 1
ATOM 828 O O . GLU A 1 101 ? -22.593 11.268 32.292 1.00 92.75 101 GLU A O 1
ATOM 833 N N . LYS A 1 102 ? -21.994 9.120 32.526 1.00 91.94 102 LYS A N 1
ATOM 834 C CA . LYS A 1 102 ? -21.781 9.178 33.982 1.00 91.94 102 LYS A CA 1
ATOM 835 C C . LYS A 1 102 ? -20.656 10.130 34.403 1.00 91.94 102 LYS A C 1
ATOM 837 O O . LYS A 1 102 ? -20.715 10.695 35.491 1.00 91.94 102 LYS A O 1
ATOM 842 N N . TYR A 1 103 ? -19.628 10.286 33.569 1.00 91.62 103 TYR A N 1
ATOM 843 C CA . TYR A 1 103 ? -18.460 11.133 33.843 1.00 91.62 103 TYR A CA 1
ATOM 844 C C . TYR A 1 103 ? -18.283 12.239 32.791 1.00 91.62 103 TYR A C 1
ATOM 846 O O . TYR A 1 103 ? -17.154 12.568 32.429 1.00 91.62 103 TYR A O 1
ATOM 854 N N . ALA A 1 104 ? -19.382 12.808 32.285 1.00 89.00 104 ALA A N 1
ATOM 855 C CA . ALA A 1 104 ? -19.343 13.853 31.258 1.00 89.00 104 ALA A CA 1
ATOM 856 C C . ALA A 1 104 ? -18.516 15.086 31.683 1.00 89.00 104 ALA A C 1
ATOM 858 O O . ALA A 1 104 ? -17.752 15.619 30.875 1.00 89.00 104 ALA A O 1
ATOM 859 N N . ASP A 1 105 ? -18.610 15.475 32.959 1.00 90.06 105 ASP A N 1
ATOM 860 C CA . ASP A 1 105 ? -17.938 16.658 33.517 1.00 90.06 105 ASP A CA 1
ATOM 861 C C . ASP A 1 105 ? -16.488 16.400 33.971 1.00 90.06 105 ASP A C 1
ATOM 863 O O . ASP A 1 105 ? -15.722 17.341 34.176 1.00 90.06 105 ASP A O 1
ATOM 867 N N . ASP A 1 106 ? -16.072 15.134 34.106 1.00 92.75 106 ASP A N 1
ATOM 868 C CA . ASP A 1 106 ? -14.746 14.750 34.613 1.00 92.75 106 ASP A CA 1
ATOM 869 C C . ASP A 1 106 ? -14.015 13.855 33.604 1.00 92.75 106 ASP A C 1
ATOM 871 O O . ASP A 1 106 ? -14.039 12.620 33.668 1.00 92.75 106 ASP A O 1
ATOM 875 N N . LYS A 1 107 ? -13.314 14.499 32.661 1.00 90.31 107 LYS A N 1
ATOM 876 C CA . LYS A 1 107 ? -12.551 13.802 31.611 1.00 90.31 107 LYS A CA 1
ATOM 877 C C . LYS A 1 107 ? -11.462 12.886 32.163 1.00 90.31 107 LYS A C 1
ATOM 879 O O . LYS A 1 107 ? -11.123 11.895 31.515 1.00 90.31 107 LYS A O 1
ATOM 884 N N . MET A 1 108 ? -10.912 13.193 33.338 1.00 92.81 108 MET A N 1
ATOM 885 C CA . MET A 1 108 ? -9.854 12.382 33.932 1.00 92.81 108 MET A CA 1
ATOM 886 C C . ME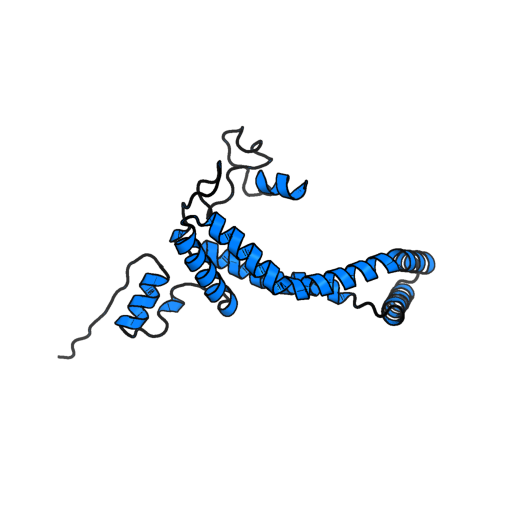T A 1 108 ? -10.428 11.066 34.462 1.00 92.81 108 MET A C 1
ATOM 888 O O . MET A 1 108 ? -9.922 9.995 34.113 1.00 92.81 108 MET A O 1
ATOM 892 N N . LYS A 1 109 ? -11.532 11.121 35.219 1.00 92.38 109 LYS A N 1
ATOM 893 C CA . LYS A 1 109 ? -12.239 9.905 35.662 1.00 92.38 109 LYS A CA 1
ATOM 894 C C . LYS A 1 109 ? -12.812 9.115 34.494 1.00 92.38 109 LYS A C 1
ATOM 896 O O . LYS A 1 109 ? -12.744 7.888 34.505 1.00 92.38 109 LYS A O 1
ATOM 901 N N . GLN A 1 110 ? -13.302 9.795 33.459 1.00 92.69 110 GLN A N 1
ATOM 902 C CA . GLN A 1 110 ? -13.789 9.153 32.240 1.00 92.69 110 GLN A CA 1
ATOM 903 C C . GLN A 1 110 ? -12.695 8.311 31.559 1.00 92.69 110 GLN A C 1
ATOM 905 O O . GLN A 1 110 ? -12.943 7.159 31.203 1.00 92.69 110 GLN A O 1
ATOM 910 N N . GLN A 1 111 ? -11.476 8.846 31.400 1.00 90.31 111 GLN A N 1
ATOM 911 C CA . GLN A 1 111 ? -10.355 8.099 30.814 1.00 90.31 111 GLN A CA 1
ATOM 912 C C . GLN A 1 111 ? -9.923 6.910 31.684 1.00 90.31 111 GLN A C 1
ATOM 914 O O . GLN A 1 111 ? -9.640 5.836 31.148 1.00 90.31 111 GLN A O 1
ATOM 919 N N . GLN A 1 112 ? -9.907 7.074 33.010 1.00 92.69 112 GLN A N 1
ATOM 920 C CA . GLN A 1 112 ? -9.559 6.000 33.948 1.00 92.69 112 GLN A CA 1
ATOM 921 C C . GLN A 1 112 ? -10.581 4.857 33.909 1.00 92.69 112 GLN A C 1
ATOM 923 O O . GLN A 1 112 ? -10.193 3.707 33.701 1.00 92.69 112 GLN A O 1
ATOM 928 N N . ALA A 1 113 ? -11.875 5.174 34.010 1.00 91.81 113 ALA A N 1
ATOM 929 C CA . ALA A 1 113 ? -12.955 4.190 33.942 1.00 91.81 113 ALA A CA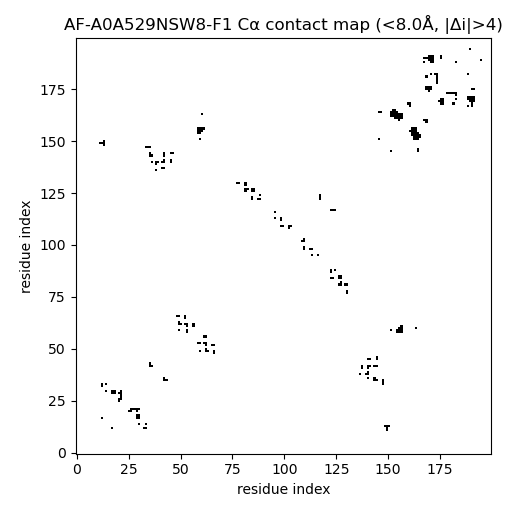 1
ATOM 930 C C . ALA A 1 113 ? -12.989 3.468 32.584 1.00 91.81 113 ALA A C 1
ATOM 932 O O . ALA A 1 113 ? -13.205 2.259 32.520 1.00 91.81 113 ALA A O 1
ATOM 933 N N . MET A 1 114 ? -12.707 4.184 31.490 1.00 91.00 114 MET A N 1
ATOM 934 C CA . MET A 1 114 ? -12.591 3.584 30.159 1.00 91.00 114 MET A CA 1
ATOM 935 C C . MET A 1 114 ? -11.429 2.583 30.080 1.00 91.00 114 MET A C 1
ATOM 937 O O . MET A 1 114 ? -11.570 1.497 29.518 1.00 91.00 114 MET A O 1
ATOM 941 N N . MET A 1 115 ? -10.275 2.927 30.658 1.00 90.56 115 MET A N 1
ATOM 942 C CA . MET A 1 115 ? -9.114 2.038 30.680 1.00 90.56 115 MET A CA 1
ATOM 943 C C . MET A 1 115 ? -9.346 0.812 31.572 1.00 90.56 115 MET A C 1
ATOM 945 O O . MET A 1 115 ? -8.900 -0.286 31.237 1.00 90.56 115 MET A O 1
ATOM 949 N N . GLU A 1 116 ? -10.057 0.977 32.685 1.00 91.81 116 GLU A N 1
ATOM 950 C CA . GLU A 1 116 ? -10.462 -0.124 33.559 1.00 91.81 116 GLU A CA 1
ATOM 951 C C . GLU A 1 116 ? -11.458 -1.065 32.867 1.00 91.81 116 GLU A C 1
ATOM 953 O O . GLU A 1 116 ? -11.297 -2.286 32.928 1.00 91.81 116 GLU A O 1
ATOM 958 N N . LEU A 1 117 ? -12.414 -0.521 32.107 1.00 90.50 117 LEU A N 1
ATOM 959 C CA . LEU A 1 117 ? -13.316 -1.311 31.268 1.00 90.50 117 LEU A CA 1
ATOM 960 C C . LEU A 1 117 ? -12.541 -2.139 30.229 1.00 90.50 117 LEU A C 1
ATOM 962 O O . LEU A 1 117 ? -12.782 -3.336 30.084 1.00 90.50 117 LEU A O 1
ATOM 966 N N . TYR A 1 118 ? -11.560 -1.544 29.542 1.00 89.56 118 TYR A N 1
ATOM 967 C CA . TYR A 1 118 ? -10.731 -2.289 28.587 1.00 89.56 118 TYR A CA 1
ATOM 968 C C . TYR A 1 118 ? -9.918 -3.407 29.252 1.00 89.56 118 TYR A C 1
ATOM 970 O O . TYR A 1 118 ? -9.755 -4.475 28.662 1.00 89.56 118 TYR A O 1
ATOM 978 N N . LYS A 1 119 ? -9.437 -3.200 30.485 1.00 88.19 119 LYS A N 1
ATOM 979 C CA . LYS A 1 119 ? -8.707 -4.227 31.246 1.00 88.19 119 LYS A CA 1
ATOM 980 C C . LYS A 1 119 ? -9.616 -5.361 31.717 1.00 88.19 119 LYS A C 1
ATOM 982 O O . LYS A 1 119 ? -9.236 -6.522 31.580 1.00 88.19 119 LYS A O 1
ATOM 987 N N . THR A 1 120 ? -10.794 -5.038 32.248 1.00 89.25 120 THR A N 1
ATOM 988 C CA . THR A 1 120 ? -11.756 -6.033 32.753 1.00 89.25 120 THR A CA 1
ATOM 989 C C . THR A 1 120 ? -12.295 -6.912 31.627 1.00 89.25 120 THR A C 1
ATOM 991 O O . THR A 1 120 ? -12.323 -8.133 31.765 1.00 89.25 120 THR A O 1
ATOM 994 N N . GLU A 1 121 ? -12.601 -6.315 30.476 1.00 87.62 121 GLU A N 1
ATOM 995 C CA . GLU A 1 121 ? -13.083 -7.026 29.283 1.00 87.62 121 GLU A CA 1
ATOM 996 C C . GLU A 1 121 ? -11.934 -7.618 28.433 1.00 87.62 121 GLU A C 1
ATOM 998 O O . GLU A 1 121 ? -12.174 -8.273 27.419 1.00 87.62 121 GLU A O 1
ATOM 1003 N N . LYS A 1 122 ? -10.669 -7.415 28.846 1.00 84.88 122 LYS A N 1
ATOM 1004 C CA . LYS A 1 122 ? -9.441 -7.866 28.155 1.00 84.88 122 LYS A CA 1
ATOM 1005 C C . LYS A 1 122 ? -9.380 -7.448 26.679 1.00 84.88 122 LYS A C 1
ATOM 1007 O O . LYS A 1 122 ? -8.924 -8.203 25.818 1.00 84.88 122 LYS A O 1
ATOM 1012 N N . ILE A 1 123 ? -9.825 -6.231 26.380 1.00 83.88 123 ILE A N 1
ATOM 1013 C CA . ILE A 1 123 ? -9.864 -5.682 25.023 1.00 83.88 123 ILE A CA 1
ATOM 1014 C C . ILE A 1 123 ? -8.620 -4.829 24.783 1.00 83.88 123 ILE A C 1
ATOM 1016 O O . ILE A 1 123 ? -8.305 -3.934 25.563 1.00 83.88 123 ILE A O 1
ATOM 1020 N N . ASN A 1 124 ? -7.928 -5.070 23.666 1.00 80.81 124 ASN A N 1
ATOM 1021 C CA . ASN A 1 124 ? -6.819 -4.227 23.233 1.00 80.81 124 ASN A CA 1
ATOM 1022 C C . ASN A 1 124 ? -7.311 -3.183 22.209 1.00 80.81 124 ASN A C 1
ATOM 1024 O O . ASN A 1 124 ? -7.576 -3.551 21.061 1.00 80.81 124 ASN A O 1
ATOM 1028 N N . PRO A 1 125 ? -7.402 -1.887 22.564 1.00 76.56 125 PRO A N 1
ATOM 1029 C CA . PRO A 1 125 ? -7.862 -0.851 21.639 1.00 76.56 125 PRO A CA 1
ATOM 1030 C C . PRO A 1 125 ? -6.930 -0.654 20.433 1.00 76.56 125 PRO A C 1
ATOM 1032 O O . PRO A 1 125 ? -7.389 -0.250 19.367 1.00 76.56 125 PRO A O 1
ATOM 1035 N N . LEU A 1 126 ? -5.643 -0.995 20.556 1.00 78.38 126 LEU A N 1
ATOM 1036 C CA . LEU A 1 126 ? -4.656 -0.860 19.478 1.00 78.38 126 LEU A CA 1
ATOM 1037 C C . LEU A 1 126 ? -4.664 -2.046 18.501 1.00 78.38 126 LEU A C 1
ATOM 1039 O O . LEU A 1 126 ? -4.131 -1.953 17.397 1.00 78.38 126 LEU A O 1
ATOM 1043 N N . ALA A 1 127 ? -5.305 -3.162 18.854 1.00 74.44 127 ALA A N 1
ATOM 1044 C CA . ALA A 1 127 ? -5.407 -4.308 17.950 1.00 74.44 127 ALA A CA 1
ATOM 1045 C C . ALA A 1 127 ? -6.256 -4.003 16.695 1.00 74.44 127 ALA A C 1
ATOM 1047 O O . ALA A 1 127 ? -6.119 -4.681 15.674 1.00 74.44 127 ALA A O 1
ATOM 1048 N N . GLY A 1 128 ? -7.102 -2.966 16.746 1.00 72.81 128 GLY A N 1
ATOM 1049 C CA . GLY A 1 128 ? -7.894 -2.499 15.604 1.00 72.81 128 GLY A CA 1
ATOM 1050 C C . GLY A 1 128 ? -7.100 -1.691 14.572 1.00 72.81 128 GLY A C 1
ATOM 1051 O O . GLY A 1 128 ? -7.403 -1.765 13.387 1.00 72.81 128 GLY A O 1
ATOM 1052 N N . CYS A 1 129 ? -6.059 -0.954 14.979 1.00 79.56 129 CYS A N 1
ATOM 1053 C CA . CYS A 1 129 ? -5.246 -0.156 14.050 1.00 79.56 129 CYS A CA 1
ATOM 1054 C C . CYS A 1 129 ? -4.069 -0.937 13.445 1.00 79.56 129 CYS A C 1
ATOM 1056 O O . CYS A 1 129 ? -3.481 -0.499 12.458 1.00 79.56 129 CYS A O 1
ATOM 1058 N N . TRP A 1 130 ? -3.745 -2.109 14.001 1.00 80.38 130 TRP A N 1
ATOM 1059 C CA . TRP A 1 130 ? -2.643 -2.955 13.537 1.00 80.38 130 TRP A CA 1
ATOM 1060 C C . TRP A 1 130 ? -2.731 -3.361 12.052 1.00 80.38 130 TRP A C 1
ATOM 1062 O O . TRP A 1 130 ? -1.717 -3.258 11.359 1.00 80.38 130 TRP A O 1
ATOM 1072 N N . PRO A 1 131 ? -3.904 -3.750 11.504 1.00 81.00 131 PRO A N 1
ATOM 1073 C CA . PRO A 1 131 ? -4.014 -4.052 10.078 1.00 81.00 131 PRO A CA 1
ATOM 1074 C C . PRO A 1 131 ? -3.741 -2.835 9.201 1.00 81.00 131 PRO A C 1
ATOM 1076 O O . PRO A 1 131 ? -3.077 -2.965 8.181 1.00 81.00 131 PRO A O 1
ATOM 1079 N N . VAL A 1 132 ? -4.213 -1.651 9.602 1.00 84.25 132 VAL A N 1
ATOM 1080 C CA . VAL A 1 132 ? -4.021 -0.412 8.835 1.00 84.25 132 VAL A CA 1
ATOM 1081 C C . VAL A 1 132 ? -2.544 -0.034 8.805 1.00 84.25 132 VAL A C 1
ATOM 1083 O O . VAL A 1 132 ? -2.005 0.242 7.737 1.00 84.25 132 VAL A O 1
ATOM 1086 N N . ALA A 1 133 ? -1.871 -0.093 9.957 1.00 86.62 133 ALA A N 1
ATOM 1087 C CA . ALA A 1 133 ? -0.446 0.203 10.062 1.00 86.62 133 ALA A CA 1
ATOM 1088 C C . ALA A 1 133 ? 0.404 -0.698 9.154 1.00 86.62 133 ALA A C 1
ATOM 1090 O O . ALA A 1 133 ? 1.344 -0.222 8.526 1.00 86.62 133 ALA A O 1
ATOM 1091 N N . LEU A 1 134 ? 0.049 -1.981 9.048 1.00 85.38 134 LEU A N 1
ATOM 1092 C CA . LEU A 1 134 ? 0.739 -2.925 8.173 1.00 85.38 134 LEU A CA 1
ATOM 1093 C C . LEU A 1 134 ? 0.335 -2.772 6.693 1.00 85.38 134 LEU A C 1
ATOM 1095 O O . LEU A 1 134 ? 1.160 -2.982 5.804 1.00 85.38 134 LEU A O 1
ATOM 1099 N N . GLN A 1 135 ? -0.909 -2.379 6.414 1.00 86.69 135 GLN A N 1
ATOM 1100 C CA . GLN A 1 135 ? -1.409 -2.170 5.055 1.00 86.69 135 GLN A CA 1
ATOM 1101 C C . GLN A 1 135 ? -0.774 -0.944 4.387 1.00 86.69 135 GLN A C 1
ATOM 1103 O O . GLN A 1 135 ? -0.559 -0.960 3.175 1.00 86.69 135 GLN A O 1
ATOM 1108 N N . ILE A 1 136 ? -0.457 0.105 5.156 1.00 89.94 136 ILE A N 1
ATOM 1109 C CA . ILE A 1 136 ? 0.132 1.349 4.637 1.00 89.94 136 ILE A CA 1
ATOM 1110 C C . ILE A 1 136 ? 1.434 1.078 3.847 1.00 89.94 136 ILE A C 1
ATOM 1112 O O . ILE A 1 136 ? 1.482 1.454 2.674 1.00 89.94 136 ILE A O 1
ATOM 1116 N N . PRO A 1 137 ? 2.460 0.390 4.395 1.00 88.94 137 PRO A N 1
ATOM 1117 C CA . PRO A 1 137 ? 3.659 0.020 3.638 1.00 88.94 137 PRO A CA 1
ATOM 1118 C C . PRO A 1 137 ? 3.367 -0.782 2.366 1.00 88.94 137 PRO A C 1
ATOM 1120 O O . PRO A 1 137 ? 3.941 -0.498 1.319 1.00 88.94 137 PRO A O 1
ATOM 1123 N N . VAL A 1 138 ? 2.443 -1.747 2.431 1.00 89.06 138 VAL A N 1
ATOM 1124 C CA . VAL A 1 138 ? 2.063 -2.578 1.276 1.00 89.06 138 VAL A CA 1
ATOM 1125 C C . VAL A 1 138 ? 1.444 -1.727 0.166 1.00 89.06 138 VAL A C 1
ATOM 1127 O O . VAL A 1 138 ? 1.779 -1.907 -1.004 1.00 89.06 138 VAL A O 1
ATOM 1130 N N . PHE A 1 139 ? 0.584 -0.771 0.525 1.00 88.81 139 PHE A N 1
ATOM 1131 C CA . PHE A 1 139 ? -0.012 0.170 -0.421 1.00 88.81 139 PHE A CA 1
ATOM 1132 C C . PHE A 1 139 ? 1.043 1.063 -1.083 1.00 88.81 139 PHE A C 1
ATOM 1134 O O . PHE A 1 139 ? 1.049 1.189 -2.307 1.00 88.81 139 PHE A O 1
ATOM 1141 N N . PHE A 1 140 ? 1.974 1.628 -0.306 1.00 89.62 140 PHE A N 1
ATOM 1142 C CA . PHE A 1 140 ? 3.075 2.425 -0.856 1.00 89.62 140 PHE A CA 1
ATOM 1143 C C . PHE A 1 140 ? 3.962 1.615 -1.801 1.00 89.62 140 PHE A C 1
ATOM 1145 O O . PHE A 1 140 ? 4.341 2.118 -2.859 1.00 89.62 140 PHE A O 1
ATOM 1152 N N . SER A 1 141 ? 4.264 0.362 -1.456 1.00 89.81 141 SER A N 1
ATOM 1153 C CA . SER A 1 141 ? 5.004 -0.539 -2.338 1.00 89.81 141 SER A CA 1
ATOM 1154 C C . SER A 1 141 ? 4.251 -0.813 -3.632 1.00 89.81 141 SER A C 1
ATOM 1156 O O . SER A 1 141 ? 4.845 -0.685 -4.696 1.00 89.81 141 SER A O 1
ATOM 1158 N N . LEU A 1 142 ? 2.954 -1.126 -3.572 1.00 87.56 142 LEU A N 1
ATOM 1159 C CA . LEU A 1 142 ? 2.149 -1.354 -4.773 1.00 87.56 142 LEU A CA 1
ATOM 1160 C C . LEU A 1 142 ? 2.096 -0.100 -5.656 1.00 87.56 142 LEU A C 1
ATOM 1162 O O . LEU A 1 142 ? 2.365 -0.192 -6.849 1.00 87.56 142 LEU A O 1
ATOM 1166 N N . TYR A 1 143 ? 1.848 1.075 -5.075 1.00 86.81 143 TYR A N 1
ATOM 1167 C CA . TYR A 1 143 ? 1.883 2.347 -5.803 1.00 86.81 143 TYR A CA 1
ATOM 1168 C C . TYR A 1 143 ? 3.242 2.590 -6.473 1.00 86.81 143 TYR A C 1
ATOM 1170 O O . TYR A 1 143 ? 3.306 2.966 -7.643 1.00 86.81 143 TYR A O 1
ATOM 1178 N N . LYS A 1 144 ? 4.344 2.326 -5.758 1.00 87.06 144 LYS A N 1
ATOM 1179 C CA . LYS A 1 144 ? 5.690 2.470 -6.316 1.00 87.06 144 LYS A CA 1
ATOM 1180 C C . LYS A 1 144 ? 5.924 1.495 -7.468 1.00 87.06 144 LYS A C 1
ATOM 1182 O O . LYS A 1 144 ? 6.460 1.922 -8.481 1.00 87.06 144 LYS A O 1
ATOM 1187 N N . VAL A 1 145 ? 5.482 0.237 -7.347 1.00 86.56 145 VAL A N 1
ATOM 1188 C CA . VAL A 1 145 ? 5.549 -0.753 -8.436 1.00 86.56 145 VAL A CA 1
ATOM 1189 C C . VAL A 1 145 ? 4.810 -0.248 -9.675 1.00 86.56 145 VAL A C 1
ATOM 1191 O O . VAL A 1 145 ? 5.390 -0.239 -10.757 1.00 86.56 145 VAL A O 1
ATOM 1194 N N . LEU A 1 146 ? 3.577 0.240 -9.527 1.00 82.75 146 LEU A N 1
ATOM 1195 C CA . LEU A 1 146 ? 2.815 0.790 -10.656 1.00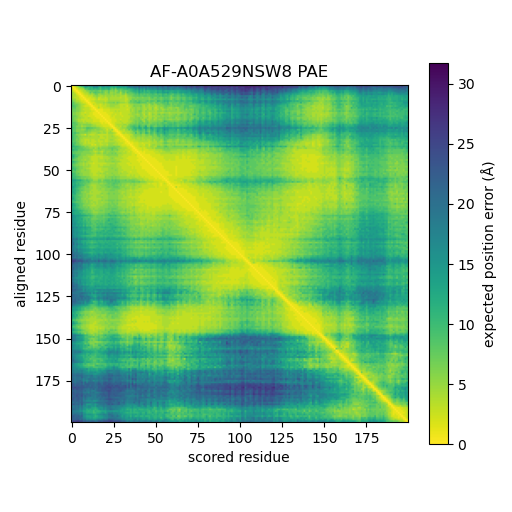 82.75 146 LEU A CA 1
ATOM 1196 C C . LEU A 1 146 ? 3.540 1.969 -11.326 1.00 82.75 146 LEU A C 1
ATOM 1198 O O . LEU A 1 146 ? 3.501 2.103 -12.543 1.00 82.75 146 LEU A O 1
ATOM 1202 N N . TYR A 1 147 ? 4.238 2.795 -10.545 1.00 80.56 147 TYR A N 1
ATOM 1203 C CA . TYR A 1 147 ? 4.972 3.953 -11.056 1.00 80.56 147 TYR A CA 1
ATOM 1204 C C . TYR A 1 147 ? 6.283 3.591 -11.777 1.00 80.56 147 TYR A C 1
ATOM 1206 O O . TYR A 1 147 ? 6.639 4.231 -12.765 1.00 80.56 147 TYR A O 1
ATOM 1214 N N . ILE A 1 148 ? 7.032 2.599 -11.280 1.00 77.75 148 ILE A N 1
ATOM 1215 C CA . ILE A 1 148 ? 8.327 2.201 -11.867 1.00 77.75 148 ILE A CA 1
ATOM 1216 C C . ILE A 1 148 ? 8.173 1.285 -13.082 1.00 77.75 148 ILE A C 1
ATOM 1218 O O . ILE A 1 148 ? 9.086 1.206 -13.903 1.00 77.75 148 ILE A O 1
ATOM 1222 N N . THR A 1 149 ? 7.056 0.565 -13.186 1.00 77.06 149 THR A N 1
ATOM 1223 C CA . THR A 1 149 ? 6.889 -0.467 -14.210 1.00 77.06 149 THR A CA 1
ATOM 1224 C C . THR A 1 149 ? 6.508 0.173 -15.537 1.00 77.06 149 THR A C 1
ATOM 1226 O O . THR A 1 149 ? 5.346 0.472 -15.797 1.00 77.06 149 THR A O 1
ATOM 1229 N N . ILE A 1 150 ? 7.506 0.372 -16.396 1.00 70.94 150 ILE A N 1
ATOM 1230 C CA . ILE A 1 150 ? 7.337 1.001 -17.714 1.00 70.94 150 ILE A CA 1
ATOM 1231 C C . ILE A 1 150 ? 6.387 0.185 -18.601 1.00 70.94 150 ILE A C 1
ATOM 1233 O O . ILE A 1 150 ? 5.615 0.767 -19.353 1.00 70.94 150 ILE A O 1
ATOM 1237 N N . GLU A 1 151 ? 6.380 -1.141 -18.453 1.00 68.88 151 GLU A N 1
ATOM 1238 C CA . GLU A 1 151 ? 5.503 -2.053 -19.201 1.00 68.88 151 GLU A CA 1
ATOM 1239 C C . GLU A 1 151 ? 4.007 -1.841 -18.911 1.00 68.88 151 GLU A C 1
ATOM 1241 O O . GLU A 1 151 ? 3.162 -2.191 -19.730 1.00 68.88 151 GLU A O 1
ATOM 1246 N N . MET A 1 152 ? 3.666 -1.245 -17.763 1.00 67.00 152 MET A N 1
ATOM 1247 C CA . MET A 1 152 ? 2.278 -0.943 -17.389 1.00 67.00 152 MET A CA 1
ATOM 1248 C C . MET A 1 152 ? 1.791 0.391 -17.953 1.00 67.00 152 MET A C 1
ATOM 1250 O O . MET A 1 152 ? 0.590 0.672 -17.930 1.00 67.00 152 MET A O 1
ATOM 1254 N N . ARG A 1 153 ? 2.708 1.226 -18.449 1.00 70.00 153 ARG A N 1
ATOM 1255 C CA . ARG A 1 153 ? 2.370 2.507 -19.057 1.00 70.00 153 ARG A CA 1
ATOM 1256 C C . ARG A 1 153 ? 1.604 2.242 -20.349 1.00 70.00 153 ARG A C 1
ATOM 1258 O O . ARG A 1 153 ? 2.111 1.548 -21.225 1.00 70.00 153 ARG A O 1
ATOM 1265 N N . HIS A 1 154 ? 0.401 2.801 -20.465 1.00 70.44 154 HIS A N 1
ATOM 1266 C CA . HIS A 1 154 ? -0.509 2.560 -21.592 1.00 70.44 154 HIS A CA 1
ATOM 1267 C C . HIS A 1 154 ? -1.065 1.128 -21.676 1.00 70.44 154 HIS A C 1
ATOM 1269 O O . HIS A 1 154 ? -1.558 0.719 -22.728 1.00 70.44 154 HIS A O 1
ATOM 1275 N N . ALA A 1 155 ? -1.018 0.360 -20.581 1.00 76.56 155 ALA A N 1
ATOM 1276 C CA . ALA A 1 155 ? -1.645 -0.955 -20.537 1.00 76.56 155 ALA A CA 1
ATOM 1277 C C . ALA A 1 155 ? -3.172 -0.818 -20.354 1.00 76.56 155 ALA A C 1
ATOM 1279 O O . ALA A 1 15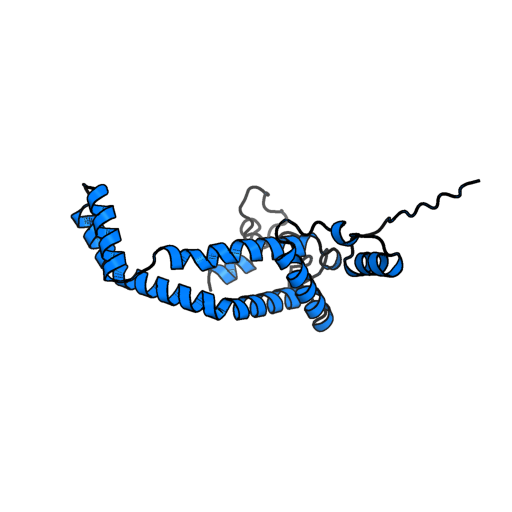5 ? -3.611 -0.256 -19.342 1.00 76.56 155 ALA A O 1
ATOM 1280 N N . PRO A 1 156 ? -3.995 -1.348 -21.280 1.00 76.88 156 PRO A N 1
ATOM 1281 C CA . PRO A 1 156 ? -5.443 -1.339 -21.131 1.00 76.88 156 PRO A CA 1
ATOM 1282 C C . PRO A 1 156 ? -5.887 -2.368 -20.085 1.00 76.88 156 PRO A C 1
ATOM 1284 O O . PRO A 1 156 ? -5.250 -3.410 -19.906 1.00 76.88 156 PRO A O 1
ATOM 1287 N N . PHE A 1 157 ? -7.017 -2.108 -19.425 1.00 75.12 157 PHE A N 1
ATOM 1288 C CA . PHE A 1 157 ? -7.624 -3.070 -18.503 1.00 75.12 157 PHE A CA 1
ATOM 1289 C C . PHE A 1 157 ? -8.982 -3.573 -18.983 1.00 75.12 157 PHE A C 1
ATOM 1291 O O . PHE A 1 157 ? -9.056 -4.630 -19.608 1.00 75.12 157 PHE A O 1
ATOM 1298 N N . PHE A 1 158 ? -10.053 -2.846 -18.660 1.00 71.81 158 PHE A N 1
ATOM 1299 C CA . PHE A 1 158 ? -11.428 -3.251 -18.928 1.00 71.81 158 PHE A CA 1
ATOM 1300 C C . PHE A 1 158 ? -12.311 -2.019 -19.160 1.00 71.81 158 PHE A C 1
ATOM 1302 O O . PHE A 1 158 ? -12.242 -1.045 -18.407 1.00 71.81 158 PHE A O 1
ATOM 1309 N N . GLY A 1 159 ? -13.153 -2.061 -20.196 1.00 76.12 159 GLY A N 1
ATOM 1310 C CA . GLY A 1 159 ? -14.050 -0.959 -20.556 1.00 76.12 159 GLY A CA 1
ATOM 1311 C C . GLY A 1 159 ? -13.305 0.288 -21.048 1.00 76.12 159 GLY A C 1
ATOM 1312 O O . GLY A 1 159 ? -12.562 0.222 -22.022 1.00 76.12 159 GLY A O 1
ATOM 1313 N N . TRP A 1 160 ? -13.527 1.419 -20.371 1.00 71.00 160 TRP A N 1
ATOM 1314 C CA . TRP A 1 160 ? -12.975 2.749 -20.689 1.00 71.00 160 TRP A CA 1
ATOM 1315 C C . TRP A 1 160 ? -11.564 3.001 -20.124 1.00 71.00 160 TRP A C 1
ATOM 1317 O O . TRP A 1 160 ? -10.987 4.066 -20.348 1.00 71.00 160 TRP A O 1
ATOM 1327 N N . ILE A 1 161 ? -11.003 2.052 -19.364 1.00 72.81 161 ILE A N 1
ATOM 1328 C CA . ILE A 1 161 ? -9.651 2.167 -18.800 1.00 72.81 161 ILE A CA 1
ATOM 1329 C C . ILE A 1 161 ? -8.638 1.722 -19.858 1.00 72.81 161 ILE A C 1
ATOM 1331 O O . ILE A 1 161 ? -8.364 0.529 -20.023 1.00 72.81 161 ILE A O 1
ATOM 1335 N N . HIS A 1 162 ? -8.088 2.704 -20.569 1.00 70.44 162 HIS A N 1
ATOM 1336 C CA . HIS A 1 162 ? -7.077 2.503 -21.609 1.00 70.44 162 HIS A CA 1
ATOM 1337 C C . HIS A 1 162 ? -5.633 2.622 -21.098 1.00 70.44 162 HIS A C 1
ATOM 1339 O O . HIS A 1 162 ? -4.711 2.243 -21.812 1.00 70.44 162 HIS A O 1
ATOM 1345 N N . ASP A 1 163 ? -5.432 3.117 -19.874 1.00 73.38 163 ASP A N 1
ATOM 1346 C CA . ASP A 1 163 ? -4.112 3.243 -19.256 1.00 73.38 163 ASP A CA 1
ATOM 1347 C C . ASP A 1 163 ? -4.208 3.019 -17.739 1.00 73.38 163 ASP A C 1
ATOM 1349 O O . ASP A 1 163 ? -4.812 3.817 -17.023 1.00 73.38 163 ASP A O 1
ATOM 1353 N N . LEU A 1 164 ? -3.629 1.918 -17.255 1.00 71.31 164 LEU A N 1
ATOM 1354 C CA 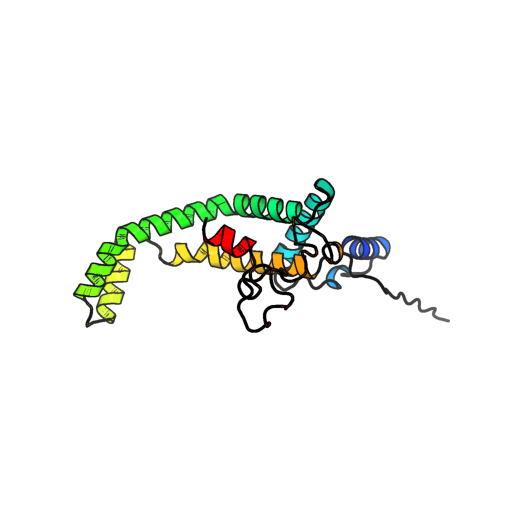. LEU A 1 164 ? -3.580 1.564 -15.831 1.00 71.31 164 LEU A CA 1
ATOM 1355 C C . LEU A 1 164 ? -2.639 2.452 -15.002 1.00 71.31 164 LEU A C 1
ATOM 1357 O O . LEU A 1 164 ? -2.766 2.485 -13.777 1.00 71.31 164 LEU A O 1
ATOM 1361 N N . ALA A 1 165 ? -1.689 3.140 -15.640 1.00 70.38 165 ALA A N 1
ATOM 1362 C CA . ALA A 1 165 ? -0.742 4.024 -14.961 1.00 70.38 165 ALA A CA 1
ATOM 1363 C C . ALA A 1 165 ? -1.252 5.474 -14.861 1.00 70.38 165 ALA A C 1
ATOM 1365 O O . ALA A 1 165 ? -0.676 6.281 -14.126 1.00 70.38 165 ALA A O 1
ATOM 1366 N N . ALA A 1 166 ? -2.317 5.813 -15.592 1.00 72.00 166 ALA A N 1
ATOM 1367 C CA . ALA A 1 166 ? -2.935 7.132 -15.579 1.00 72.00 166 ALA A CA 1
ATOM 1368 C C . ALA A 1 166 ? -4.138 7.193 -14.613 1.00 72.00 166 ALA A C 1
ATOM 1370 O O . ALA A 1 166 ? -4.745 6.166 -14.304 1.00 72.00 166 ALA A O 1
ATOM 1371 N N . PRO A 1 167 ? -4.519 8.393 -14.136 1.00 71.44 167 PRO A N 1
ATOM 1372 C CA . PRO A 1 167 ? -5.776 8.577 -13.417 1.00 71.44 167 PRO A CA 1
ATOM 1373 C C . PRO A 1 167 ? -6.979 8.125 -14.258 1.00 71.44 167 PRO A C 1
ATOM 1375 O O . PRO A 1 167 ? -7.012 8.365 -15.465 1.00 71.44 167 PRO A O 1
ATOM 1378 N N . ASP A 1 168 ? -7.983 7.517 -13.614 1.00 72.44 168 ASP A N 1
ATOM 1379 C CA . ASP A 1 168 ? -9.232 7.116 -14.277 1.00 72.44 168 ASP A CA 1
ATOM 1380 C C . ASP A 1 168 ? -9.879 8.341 -14.963 1.00 72.44 168 ASP A C 1
ATOM 1382 O O . ASP A 1 168 ? -10.111 9.359 -14.298 1.00 72.44 168 ASP A O 1
ATOM 1386 N N . PRO A 1 169 ? -10.164 8.280 -16.281 1.00 67.50 169 PRO A N 1
ATOM 1387 C CA . PRO A 1 169 ? -10.785 9.387 -17.008 1.00 67.50 169 PRO A CA 1
ATOM 1388 C C . PRO A 1 169 ? -12.234 9.646 -16.568 1.00 67.50 169 PRO A C 1
ATOM 1390 O O . PRO A 1 169 ? -12.782 10.723 -16.831 1.00 67.50 169 PRO A O 1
ATOM 1393 N N . THR A 1 170 ? -12.871 8.683 -15.896 1.00 70.25 170 THR A N 1
ATOM 1394 C CA . THR A 1 170 ? -14.207 8.862 -15.330 1.00 70.25 170 THR A CA 1
ATOM 1395 C C . THR A 1 170 ? -14.130 9.587 -13.991 1.00 70.25 170 THR A C 1
ATOM 1397 O O . THR A 1 170 ? -13.298 9.310 -13.135 1.00 70.25 170 THR A O 1
ATOM 1400 N N . SER A 1 171 ? -15.021 10.553 -13.798 1.00 70.06 171 SER A N 1
ATOM 1401 C CA . SER A 1 171 ? -15.171 11.273 -12.536 1.00 70.06 171 SER A CA 1
ATOM 1402 C C . SER A 1 171 ? -16.643 11.575 -12.317 1.00 70.06 171 SER A C 1
ATOM 1404 O O . SER A 1 171 ? -17.352 11.847 -13.289 1.00 70.06 171 SER A O 1
ATOM 1406 N N . ILE A 1 172 ? -17.096 11.590 -11.061 1.00 68.75 172 ILE A N 1
ATOM 1407 C CA . ILE A 1 172 ? -18.441 12.073 -10.693 1.00 68.75 172 ILE A CA 1
ATOM 1408 C C . ILE A 1 172 ? -18.697 13.456 -11.315 1.00 68.75 172 ILE A C 1
ATOM 1410 O O . ILE A 1 172 ? -19.767 13.709 -11.864 1.00 68.75 172 ILE A O 1
ATOM 1414 N N . PHE A 1 173 ? -17.684 14.327 -11.304 1.00 68.56 173 PHE A N 1
ATOM 1415 C CA . PHE A 1 173 ? -17.769 15.683 -11.855 1.00 68.56 173 PHE A CA 1
ATOM 1416 C C . PHE A 1 173 ? -17.853 15.720 -13.380 1.00 68.56 173 PHE A C 1
ATOM 1418 O O . PHE A 1 173 ? -18.388 16.672 -13.937 1.00 68.56 173 PHE A O 1
ATOM 1425 N N . ASN A 1 174 ? -17.358 14.675 -14.042 1.00 68.56 174 ASN A N 1
ATOM 1426 C CA . ASN A 1 174 ? -17.476 14.506 -15.482 1.00 68.56 174 ASN A CA 1
ATOM 1427 C C . ASN A 1 174 ? -18.698 13.644 -15.872 1.00 68.56 174 ASN A C 1
ATOM 1429 O O . ASN A 1 174 ? -18.750 13.107 -16.979 1.00 68.56 174 ASN A O 1
ATOM 1433 N N . LEU A 1 175 ? -19.646 13.422 -14.944 1.00 70.38 175 LEU A N 1
ATOM 1434 C CA . LEU A 1 175 ? -20.774 12.491 -15.114 1.00 70.38 175 LEU A CA 1
ATOM 1435 C C . LEU A 1 175 ? -20.318 11.118 -15.645 1.00 70.38 175 LEU A C 1
ATOM 1437 O O . LEU A 1 175 ? -20.925 10.547 -16.544 1.00 70.38 175 LEU A O 1
ATOM 1441 N N . PHE A 1 176 ? -19.202 10.608 -15.119 1.00 71.06 176 PHE A N 1
ATOM 1442 C CA . PHE A 1 176 ? -18.572 9.359 -15.559 1.00 71.06 176 PHE A CA 1
ATOM 1443 C C . PHE A 1 176 ? -18.171 9.326 -17.047 1.00 71.06 176 PHE A C 1
ATOM 1445 O O . PHE A 1 176 ? -18.172 8.265 -17.663 1.00 71.06 176 PHE A O 1
ATOM 1452 N N . GLY A 1 177 ? -17.787 10.472 -17.618 1.00 66.81 177 GLY A N 1
ATOM 1453 C CA . GLY A 1 177 ? -17.313 10.574 -19.005 1.00 66.81 177 GLY A CA 1
ATOM 1454 C C . GLY A 1 177 ? -18.357 11.081 -20.003 1.00 66.81 177 GLY A C 1
ATOM 1455 O O . GLY A 1 177 ? -18.087 11.095 -21.200 1.00 66.81 177 GLY A O 1
ATOM 1456 N N . LEU A 1 178 ? -19.536 11.504 -19.531 1.00 67.38 178 LEU A N 1
ATOM 1457 C CA . LEU A 1 178 ? -20.591 12.098 -20.364 1.00 67.38 178 LEU A CA 1
ATOM 1458 C C . LEU A 1 178 ? -20.262 13.523 -20.822 1.00 67.38 178 LEU A C 1
ATOM 1460 O O . LEU A 1 178 ? -20.767 13.958 -21.857 1.00 67.38 178 LEU A O 1
ATOM 1464 N N . LEU A 1 179 ? -19.436 14.253 -20.069 1.00 74.06 179 LEU A N 1
ATOM 1465 C CA . LEU A 1 179 ? -18.968 15.579 -20.461 1.00 74.06 179 LEU A CA 1
ATOM 1466 C C . LEU A 1 179 ? -17.527 15.489 -21.029 1.00 74.06 179 LEU A C 1
ATOM 1468 O O . LEU A 1 179 ? -16.735 14.625 -20.646 1.00 74.06 179 LEU A O 1
ATOM 1472 N N . PRO A 1 180 ? -17.150 16.337 -22.003 1.00 74.25 180 PRO A N 1
ATOM 1473 C CA . PRO A 1 180 ? -15.829 16.284 -22.631 1.00 74.25 180 PRO A CA 1
ATOM 1474 C C . PRO A 1 180 ? -14.782 17.134 -21.883 1.00 74.25 180 PRO A C 1
ATOM 1476 O O . PRO A 1 180 ? -13.906 17.720 -22.518 1.00 74.25 180 PRO A O 1
ATOM 1479 N N . PHE A 1 181 ? -14.861 17.252 -20.550 1.00 74.44 181 PHE A N 1
ATOM 1480 C CA . PHE A 1 181 ? -13.853 17.965 -19.755 1.00 74.44 181 PHE A CA 1
ATOM 1481 C C . PHE A 1 181 ? -13.263 17.083 -18.654 1.00 74.44 181 PHE A C 1
ATOM 1483 O O . PHE A 1 181 ? -13.960 16.329 -17.981 1.00 74.44 181 PHE A O 1
ATOM 1490 N N . ALA A 1 182 ? -11.955 17.205 -18.435 1.00 66.50 182 ALA A N 1
ATOM 1491 C CA . ALA A 1 182 ? -11.309 16.579 -17.290 1.00 66.50 182 ALA A CA 1
ATOM 1492 C C . ALA A 1 182 ? -11.741 17.300 -16.006 1.00 66.50 182 ALA A C 1
ATOM 1494 O O . ALA A 1 182 ? -11.723 18.532 -15.943 1.00 66.50 182 ALA A O 1
ATOM 1495 N N . ALA A 1 183 ? -12.127 16.540 -14.979 1.00 66.94 183 ALA A N 1
ATOM 1496 C CA . ALA A 1 183 ? -12.411 17.121 -13.673 1.00 66.94 183 ALA A CA 1
ATOM 1497 C C . ALA A 1 183 ? -11.163 17.882 -13.169 1.00 66.94 183 ALA A C 1
ATOM 1499 O O . ALA A 1 183 ? -10.053 17.360 -13.294 1.00 66.94 183 ALA A O 1
ATOM 1500 N N . PRO A 1 184 ? -11.314 19.105 -12.633 1.00 69.56 184 PRO A N 1
ATOM 1501 C CA . PRO A 1 184 ? -10.191 19.867 -12.105 1.00 69.56 184 PRO A CA 1
ATOM 1502 C C . PRO A 1 184 ? -9.400 19.085 -11.050 1.00 69.56 184 PRO A C 1
ATOM 1504 O O . PRO A 1 184 ? -9.993 18.531 -10.129 1.00 69.56 184 PRO A O 1
ATOM 1507 N N . ALA A 1 185 ? -8.065 19.119 -11.132 1.00 68.19 185 ALA A N 1
ATOM 1508 C CA . ALA A 1 185 ? -7.161 18.331 -10.281 1.00 68.19 185 ALA A CA 1
ATOM 1509 C C . ALA A 1 185 ? -7.285 18.595 -8.764 1.00 68.19 185 ALA A C 1
ATOM 1511 O O . ALA A 1 185 ? -6.784 17.817 -7.957 1.00 68.19 185 ALA A O 1
ATOM 1512 N N . PHE A 1 186 ? -7.926 19.697 -8.363 1.00 72.00 186 PHE A N 1
ATOM 1513 C CA . PHE A 1 186 ? -8.184 20.017 -6.956 1.00 72.00 186 PHE A CA 1
ATOM 1514 C C . PHE A 1 186 ? -9.421 19.305 -6.387 1.00 72.00 186 PHE A C 1
ATOM 1516 O O . PHE A 1 186 ? -9.617 19.306 -5.172 1.00 72.00 186 PHE A O 1
ATOM 1523 N N . LEU A 1 187 ? -10.272 18.727 -7.240 1.00 68.31 187 LEU A N 1
ATOM 1524 C CA . LEU A 1 187 ? -11.447 17.979 -6.812 1.00 68.31 187 LEU A CA 1
ATOM 1525 C C . LEU A 1 187 ? -11.087 16.509 -6.567 1.00 68.31 187 LEU A C 1
ATOM 1527 O O . LEU A 1 187 ? -10.268 15.945 -7.295 1.00 68.31 187 LEU A O 1
ATOM 1531 N N . PRO A 1 188 ? -11.708 15.851 -5.571 1.00 66.56 188 PRO A N 1
ATOM 1532 C CA . PRO A 1 188 ? -11.498 14.428 -5.348 1.00 66.56 188 PRO A CA 1
ATOM 1533 C C . PRO A 1 188 ? -11.940 13.637 -6.588 1.00 66.56 188 PRO A C 1
ATOM 1535 O O . PRO A 1 188 ? -13.128 13.550 -6.901 1.00 66.56 188 PRO A O 1
ATOM 1538 N N . HIS A 1 189 ? -10.970 13.066 -7.306 1.00 68.62 189 HIS A N 1
ATOM 1539 C CA . HIS A 1 189 ? -11.214 12.193 -8.449 1.00 68.62 189 HIS A CA 1
ATOM 1540 C C . HIS A 1 189 ? -11.785 10.860 -7.960 1.00 68.62 189 HIS A C 1
ATOM 1542 O O . HIS A 1 189 ? -11.061 9.983 -7.496 1.00 68.62 189 HIS A O 1
ATOM 1548 N N . MET A 1 190 ? -13.106 10.725 -8.048 1.00 69.44 190 MET A N 1
ATOM 1549 C CA . MET A 1 190 ? -13.824 9.485 -7.761 1.00 69.44 190 MET A CA 1
ATOM 1550 C C . MET A 1 190 ? -14.271 8.867 -9.085 1.00 69.44 190 MET A C 1
ATOM 1552 O O . MET A 1 190 ? -15.219 9.352 -9.706 1.00 69.44 190 MET A O 1
ATOM 1556 N N . GLY A 1 191 ? -13.564 7.822 -9.518 1.00 73.94 191 GLY A N 1
ATOM 1557 C CA . GLY A 1 191 ? -13.896 7.062 -10.724 1.00 73.94 191 GLY A CA 1
ATOM 1558 C C . GLY A 1 191 ? -15.180 6.250 -10.583 1.00 73.94 191 GLY A C 1
ATOM 1559 O O . GLY A 1 191 ? -15.631 5.960 -9.469 1.00 73.94 191 GLY A O 1
ATOM 1560 N N . ALA A 1 192 ? -15.762 5.845 -11.713 1.00 77.25 192 ALA A N 1
ATOM 1561 C CA . ALA A 1 192 ? -16.997 5.056 -11.746 1.00 77.25 192 ALA A CA 1
ATOM 1562 C C . ALA A 1 192 ? -16.890 3.773 -10.907 1.00 77.25 192 ALA A C 1
ATOM 1564 O O . ALA A 1 192 ? -17.767 3.476 -10.096 1.00 77.25 192 ALA A O 1
ATOM 1565 N N . TRP A 1 19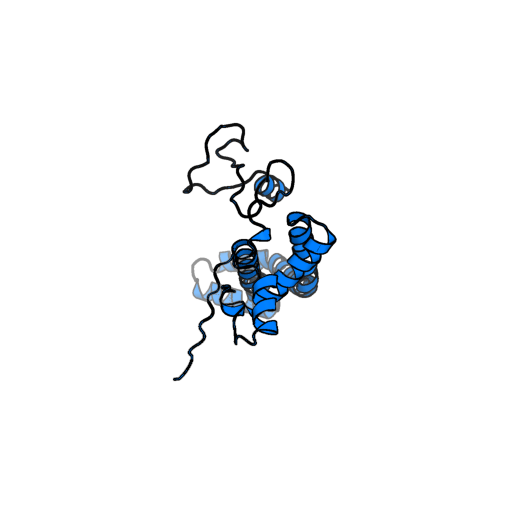3 ? -15.771 3.056 -11.030 1.00 74.06 193 TRP A N 1
ATOM 1566 C CA . TRP A 1 193 ? -15.525 1.824 -10.280 1.00 74.06 193 TRP A CA 1
ATOM 1567 C C . TRP A 1 193 ? -15.412 2.043 -8.769 1.00 74.06 193 TRP A C 1
ATOM 1569 O O . TRP A 1 193 ? -15.876 1.204 -8.000 1.00 74.06 193 TRP A O 1
ATOM 1579 N N . ALA A 1 194 ? -14.846 3.170 -8.330 1.00 74.56 194 ALA A N 1
ATOM 1580 C CA . ALA A 1 194 ? -14.757 3.500 -6.909 1.00 74.56 194 ALA A CA 1
ATOM 1581 C C . ALA A 1 194 ? -16.146 3.750 -6.302 1.00 74.56 194 ALA A C 1
ATOM 1583 O O . ALA A 1 194 ? -16.411 3.327 -5.180 1.00 74.56 194 ALA A O 1
ATOM 1584 N N . VAL A 1 195 ? -17.047 4.387 -7.059 1.00 77.50 195 VAL A N 1
ATOM 1585 C CA . VAL A 1 195 ? -18.435 4.610 -6.630 1.00 77.50 195 VAL A CA 1
ATOM 1586 C C . VAL A 1 195 ? -19.195 3.290 -6.541 1.00 77.50 195 VAL A C 1
ATOM 1588 O O . VAL A 1 195 ? -19.837 3.034 -5.527 1.00 77.50 195 VAL A O 1
ATOM 1591 N N . VAL A 1 196 ? -19.079 2.427 -7.557 1.00 80.81 196 VAL A N 1
ATOM 1592 C CA . VAL A 1 196 ? -19.733 1.107 -7.556 1.00 80.81 196 VAL A CA 1
ATOM 1593 C C . VAL A 1 196 ? -19.273 0.277 -6.356 1.00 80.81 196 VAL A C 1
ATOM 1595 O O . VAL A 1 196 ? -20.113 -0.192 -5.596 1.00 80.81 196 VAL A O 1
ATOM 1598 N N . MET A 1 197 ? -17.959 0.170 -6.136 1.00 79.06 197 MET A N 1
ATOM 1599 C CA . MET A 1 197 ? -17.398 -0.578 -5.003 1.00 79.06 197 MET A CA 1
ATOM 1600 C C . MET A 1 197 ? -17.682 0.057 -3.635 1.00 79.06 197 MET A C 1
ATOM 1602 O O . MET A 1 197 ? -17.582 -0.628 -2.627 1.00 79.06 197 MET A O 1
ATOM 1606 N N . GLY A 1 198 ? -17.976 1.358 -3.574 1.00 74.50 198 GLY A N 1
ATOM 1607 C CA . GLY A 1 198 ? -18.329 2.039 -2.327 1.00 74.50 198 GLY A CA 1
ATOM 1608 C C . GLY A 1 198 ? -19.793 1.860 -1.916 1.00 74.50 198 GLY A C 1
ATOM 1609 O O . GLY A 1 198 ? -20.113 2.022 -0.740 1.00 74.50 198 GLY A O 1
ATOM 1610 N N . ILE A 1 199 ? -20.678 1.556 -2.871 1.00 79.88 199 ILE A N 1
ATOM 1611 C CA . ILE A 1 199 ? -22.107 1.303 -2.627 1.00 79.88 199 ILE A CA 1
ATOM 1612 C C . ILE A 1 199 ? -22.356 -0.169 -2.259 1.00 79.88 199 ILE A C 1
ATOM 1614 O O . ILE A 1 199 ? -23.275 -0.449 -1.488 1.00 79.88 199 ILE A O 1
ATOM 1618 N N . THR A 1 200 ? -21.566 -1.092 -2.815 1.00 63.09 200 THR A N 1
ATOM 1619 C CA . THR A 1 200 ? -21.646 -2.545 -2.566 1.00 63.09 200 THR A CA 1
ATOM 1620 C C . THR A 1 200 ? -20.836 -2.975 -1.353 1.00 63.09 200 THR A C 1
ATOM 1622 O O . THR A 1 200 ? -21.372 -3.750 -0.533 1.00 63.09 200 THR A O 1
#

Solvent-accessible surface area (backbone atoms only — not comparable to full-atom values): 11769 Å² total; per-residue (Å²): 135,87,87,84,87,83,88,83,91,86,76,80,81,44,68,70,61,39,50,46,48,23,67,76,68,66,42,82,71,47,64,64,78,51,84,56,62,94,51,34,86,54,18,50,59,50,40,54,51,35,54,53,35,20,75,71,68,78,32,60,53,60,12,49,53,53,46,52,51,53,52,48,58,70,43,38,70,60,47,51,54,26,50,54,49,46,55,53,50,62,70,47,44,64,60,53,48,51,46,47,65,77,29,65,91,38,65,68,60,33,53,52,53,52,53,50,49,31,59,76,70,69,52,63,81,64,48,60,50,49,60,56,64,60,44,51,60,54,50,54,23,51,55,48,38,55,72,58,40,65,82,42,55,68,31,53,65,64,92,88,41,56,33,71,63,52,80,70,84,27,18,69,85,15,63,56,53,76,44,102,54,81,65,61,89,90,52,88,81,44,28,58,68,58,53,55,64,70,75,107

Foldseek 3Di:
DDDDDDDDDDDAPAQVVQVCCCVVVVPPPSSVVQCLDPLVVLLVVLLVQQVVVCVVPVASVSSVVVSVVVVCVVCVVLVVQLVVLVVLVVVCVVVLVVLCVVQVPPVPSSVVVVVVSCVVSVHDPCSNCVVVVVVVSNVVSVLSSLVRHPVQAQGAHDDQRRGPSDQAQAAVVCVGVVHPDRDPPVDPGQHPVNVVVVVD

Radius of gyration: 24.73 Å; Cα contacts (8 Å, |Δi|>4): 163; chains: 1; bounding box: 72×36×59 Å

pLDDT: mean 83.04, std 7.94, range [63.09, 93.31]

Secondary structure (DSSP, 8-state):
--PPP-----S---HHHHHHHHHHH--TTGGGGS---TTHHHHHHHHHHHHHHHHHHS-HHHHHHHHHHHHHHHHHHHHHHHHHHHHHHHHHHHHHHHHHHHTTT-HHHHHHHHHHHHHHTT--GGGGTHHHHHHHHHHHHHHHHHHH-GGGTT---STT---TTSPPS--GGGGGGTSSSPPPTTS----HHHHHHHH-

Nearest PDB s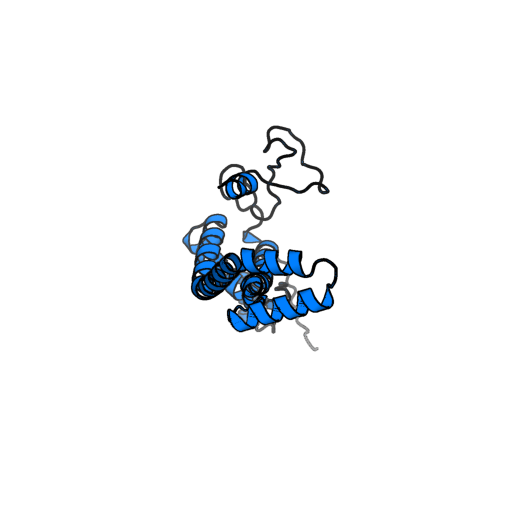tructures (foldseek):
  6al2-assembly2_B  TM=9.229E-01  e=9.246E-11  Escherichia coli
  3wvf-assembly1_A  TM=8.964E-01  e=3.399E-10  Escherichia coli UTI89
  3wvf-assembly2_B  TM=9.188E-01  e=1.116E-09  Escherichia coli UTI89

Sequence (200 aa):
STTIESEIFAGAKEVSTINAYEKDRHIRQFDLLIDWGWFYFITKPMFWLIDTLYKFFGNFGLAILATTVIVKAIFFPLANKSYASMANMKKVQPKMVEIREKYADDKMKQQQAMMELYKTEKINPLAGCWPVALQIPVFFSLYKVLYITIEMRHAPFFGWIHDLAAPDPTSIFNLFGLLPFAAPAFLPHMGAWAVVMGIT

Mean predicted aligned error: 9.62 Å